Protein AF-0000000083052224 (afdb_homodimer)

pLDDT: mean 80.16, std 20.07, range [20.11, 95.25]

Solvent-accessible surface area (backbone atoms only — not comparable to full-atom values): 11814 Å² total; per-residue (Å²): 134,25,64,52,46,51,36,32,51,47,55,36,48,54,47,45,66,51,12,42,71,77,71,78,73,44,73,37,21,38,56,68,38,44,34,51,45,42,59,62,23,38,69,47,68,77,58,38,65,71,47,32,57,86,41,34,70,57,33,41,55,69,41,21,75,83,68,75,69,36,36,36,65,66,35,48,37,50,49,50,39,52,50,21,50,53,50,39,26,58,72,67,62,55,54,53,77,77,65,76,68,74,71,67,75,70,77,119,132,27,64,53,46,50,34,32,50,46,55,36,48,55,47,46,66,50,12,42,70,76,72,78,74,44,75,38,20,37,56,67,37,45,34,51,46,41,59,62,22,37,69,47,68,76,57,38,65,74,48,32,58,87,40,34,70,58,33,41,55,68,42,20,74,82,67,77,68,38,35,36,65,69,35,47,37,50,49,49,37,53,49,21,50,52,52,39,26,58,70,69,60,60,52,52,78,80,65,77,67,72,71,66,75,70,78,122

Radius of gyration: 16.89 Å; Cα contacts (8 Å, |Δi|>4): 266; chains: 2; bounding box: 40×43×45 Å

Organism: Echeneis naucrates (NCBI:txid173247)

Foldseek 3Di:
DDPVVCVVCVLQCLQCVLQVPVPPPGSWAALVSQLCSCVVVPDDPQLCVVLVSVCSVSNQVVQPPVPPRTHHSVSSVVSVVVSVVSVVCVVVVCVPDVPPPCPCPPPD/DDPVVCVVCVLQCLQCVLQVPVPPPGSWAALVSQLCSCVVVPDDPQLCVVLVSVCSVSNQCVQPPVPPRTHHSVSSVVSVVVSVVSVVCVVVVVVPDPPPPCPCPPPD

Structure (mmCIF, N/CA/C/O backbone):
data_AF-0000000083052224-model_v1
#
loop_
_entity.id
_entity.type
_entity.pdbx_description
1 polymer 'EF-hand domain-containing protein'
#
loop_
_atom_site.group_PDB
_atom_site.id
_atom_site.type_symbol
_atom_site.label_atom_id
_atom_site.label_alt_id
_atom_site.label_comp_id
_atom_site.label_asym_id
_atom_site.label_entity_id
_atom_site.label_seq_id
_atom_site.pdbx_PDB_ins_code
_atom_site.Cartn_x
_atom_site.Cartn_y
_atom_site.Cartn_z
_atom_site.occupancy
_atom_site.B_iso_or_equiv
_atom_site.auth_seq_id
_atom_site.auth_comp_id
_atom_site.auth_asym_id
_atom_site.auth_atom_id
_atom_site.pdbx_PDB_model_num
ATOM 1 N N . MET A 1 1 ? 15.312 10.648 -2.266 1 62.5 1 MET A N 1
ATOM 2 C CA . MET A 1 1 ? 14.047 10.086 -2.736 1 62.5 1 MET A CA 1
ATOM 3 C C . MET A 1 1 ? 13.055 9.945 -1.586 1 62.5 1 MET A C 1
ATOM 5 O O . MET A 1 1 ? 13.453 9.68 -0.449 1 62.5 1 MET A O 1
ATOM 9 N N . ALA A 1 2 ? 11.82 10.344 -1.885 1 83.62 2 ALA A N 1
ATOM 10 C CA . ALA A 1 2 ? 10.781 10.328 -0.857 1 83.62 2 ALA A CA 1
ATOM 11 C C . ALA A 1 2 ? 10.375 8.898 -0.515 1 83.62 2 ALA A C 1
ATOM 13 O O . ALA A 1 2 ? 10.422 8.016 -1.371 1 83.62 2 ALA A O 1
ATOM 14 N N . ARG A 1 3 ? 10.062 8.625 0.684 1 91 3 ARG A N 1
ATOM 15 C CA . ARG A 1 3 ? 9.781 7.281 1.172 1 91 3 ARG A CA 1
ATOM 16 C C . ARG A 1 3 ? 8.523 6.715 0.525 1 91 3 ARG A C 1
ATOM 18 O O . ARG A 1 3 ? 8.484 5.543 0.146 1 91 3 ARG A O 1
ATOM 25 N N . LEU A 1 4 ? 7.562 7.535 0.303 1 92.31 4 LEU A N 1
ATOM 26 C CA . LEU A 1 4 ? 6.293 7.098 -0.27 1 92.31 4 LEU A CA 1
ATOM 27 C C . LEU A 1 4 ? 6.457 6.727 -1.739 1 92.31 4 LEU A C 1
ATOM 29 O O . LEU A 1 4 ? 5.84 5.773 -2.217 1 92.31 4 LEU A O 1
ATOM 33 N N . ASP A 1 5 ? 7.316 7.426 -2.42 1 93.5 5 ASP A N 1
ATOM 34 C CA . ASP A 1 5 ? 7.633 7.117 -3.812 1 93.5 5 ASP A CA 1
ATOM 35 C C . ASP A 1 5 ? 8.203 5.707 -3.945 1 93.5 5 ASP A C 1
ATOM 37 O O . ASP A 1 5 ? 7.789 4.945 -4.82 1 93.5 5 ASP A O 1
ATOM 41 N N . GLN A 1 6 ? 9.086 5.477 -3.061 1 92.81 6 GLN A N 1
ATOM 42 C CA . GLN A 1 6 ? 9.734 4.168 -3.072 1 92.81 6 GLN A CA 1
ATOM 43 C C . GLN A 1 6 ? 8.734 3.059 -2.754 1 92.81 6 GLN A C 1
ATOM 45 O O . GLN A 1 6 ? 8.789 1.979 -3.346 1 92.81 6 GLN A O 1
ATOM 50 N N . VAL A 1 7 ? 7.871 3.436 -1.838 1 94.19 7 VAL A N 1
ATOM 51 C CA . VAL A 1 7 ? 6.852 2.479 -1.423 1 94.19 7 VAL A CA 1
ATOM 52 C C . VAL A 1 7 ? 5.965 2.117 -2.613 1 94.19 7 VAL A C 1
ATOM 54 O O . VAL A 1 7 ? 5.773 0.938 -2.92 1 94.19 7 VAL A O 1
ATOM 57 N N . ILE A 1 8 ? 5.535 3.09 -3.332 1 94.62 8 ILE A N 1
ATOM 58 C CA . ILE A 1 8 ? 4.629 2.916 -4.461 1 94.62 8 ILE A CA 1
ATOM 59 C C . ILE A 1 8 ? 5.336 2.156 -5.582 1 94.62 8 ILE A C 1
ATOM 61 O O . ILE A 1 8 ? 4.785 1.204 -6.137 1 94.62 8 ILE A O 1
ATOM 65 N N . THR A 1 9 ? 6.535 2.516 -5.828 1 93 9 THR A N 1
ATOM 66 C CA . THR A 1 9 ? 7.301 1.878 -6.895 1 93 9 THR A CA 1
ATOM 67 C C . THR A 1 9 ? 7.605 0.423 -6.547 1 93 9 THR A C 1
ATOM 69 O O . THR A 1 9 ? 7.531 -0.455 -7.406 1 93 9 THR A O 1
ATOM 72 N N . ASN A 1 10 ? 7.887 0.203 -5.258 1 93.81 10 ASN A N 1
ATOM 73 C CA . ASN A 1 10 ? 8.195 -1.151 -4.809 1 93.81 10 ASN A CA 1
ATOM 74 C C . ASN A 1 10 ? 6.98 -2.068 -4.922 1 93.81 10 ASN A C 1
ATOM 76 O O . ASN A 1 10 ? 7.102 -3.215 -5.355 1 93.81 10 ASN A O 1
ATOM 80 N N . ILE A 1 11 ? 5.824 -1.57 -4.539 1 95.25 11 ILE A N 1
ATOM 81 C CA . ILE A 1 11 ? 4.59 -2.342 -4.613 1 95.25 11 ILE A CA 1
ATOM 82 C C . ILE A 1 11 ? 4.352 -2.799 -6.051 1 95.25 11 ILE A C 1
ATOM 84 O O . ILE A 1 11 ? 4.137 -3.988 -6.305 1 95.25 11 ILE A O 1
ATOM 88 N N . VAL A 1 12 ? 4.496 -1.912 -7 1 93.75 12 VAL A N 1
ATOM 89 C CA . VAL A 1 12 ? 4.215 -2.186 -8.406 1 93.75 12 VAL A CA 1
ATOM 90 C C . VAL A 1 12 ? 5.312 -3.072 -8.984 1 93.75 12 VAL A C 1
ATOM 92 O O . VAL A 1 12 ? 5.027 -4.02 -9.727 1 93.75 12 VAL A O 1
ATOM 95 N N . ASP A 1 13 ? 6.512 -2.809 -8.617 1 92.31 13 ASP A N 1
ATOM 96 C CA . ASP A 1 13 ? 7.648 -3.572 -9.117 1 92.31 13 ASP A CA 1
ATOM 97 C C . ASP A 1 13 ? 7.57 -5.031 -8.68 1 92.31 13 ASP A C 1
ATOM 99 O O . ASP A 1 13 ? 7.777 -5.941 -9.484 1 92.31 13 ASP A O 1
ATOM 103 N N . ILE A 1 14 ? 7.277 -5.188 -7.449 1 93.38 14 ILE A N 1
ATOM 104 C CA . ILE A 1 14 ? 7.152 -6.531 -6.902 1 93.38 14 ILE A CA 1
ATOM 105 C C . ILE A 1 14 ? 6 -7.262 -7.586 1 93.38 14 ILE A C 1
ATOM 107 O O . ILE A 1 14 ? 6.152 -8.406 -8.023 1 93.38 14 ILE A O 1
ATOM 111 N N . PHE A 1 15 ? 4.898 -6.602 -7.711 1 92.88 15 PHE A N 1
ATOM 112 C CA . PHE A 1 15 ? 3.711 -7.172 -8.344 1 92.88 15 PHE A CA 1
ATOM 113 C C . PHE A 1 15 ? 3.996 -7.547 -9.789 1 92.88 15 PHE A C 1
ATOM 115 O O . PHE A 1 15 ? 3.682 -8.656 -10.227 1 92.88 15 PHE A O 1
ATOM 122 N N . LEU A 1 16 ? 4.633 -6.68 -10.523 1 90.19 16 LEU A N 1
ATOM 123 C CA . LEU A 1 16 ? 4.895 -6.883 -11.945 1 90.19 16 LEU A CA 1
ATOM 124 C C . LEU A 1 16 ? 5.965 -7.949 -12.156 1 90.19 16 LEU A C 1
ATOM 126 O O . LEU A 1 16 ? 5.977 -8.633 -13.18 1 90.19 16 LEU A O 1
ATOM 130 N N . GLU A 1 17 ? 6.809 -7.984 -11.195 1 91.31 17 GLU A N 1
ATOM 131 C CA . GLU A 1 17 ? 7.891 -8.961 -11.281 1 91.31 17 GLU A CA 1
ATOM 132 C C . GLU A 1 17 ? 7.355 -10.391 -11.258 1 91.31 17 GLU A C 1
ATOM 134 O O . GLU A 1 17 ? 7.883 -11.266 -11.938 1 91.31 17 GLU A O 1
ATOM 139 N N . TYR A 1 18 ? 6.309 -10.508 -10.484 1 91.25 18 TYR A N 1
ATOM 140 C CA . TYR A 1 18 ? 5.727 -11.836 -10.344 1 91.25 18 TYR A CA 1
ATOM 141 C C . TYR A 1 18 ? 4.492 -11.984 -11.227 1 91.25 18 TYR A C 1
ATOM 143 O O . TYR A 1 18 ? 4.18 -13.086 -11.688 1 91.25 18 TYR A O 1
ATOM 151 N N . ALA A 1 19 ? 3.746 -10.953 -11.438 1 87.62 19 ALA A N 1
ATOM 152 C CA . ALA A 1 19 ? 2.529 -10.953 -12.25 1 87.62 19 ALA A CA 1
ATOM 153 C C . ALA A 1 19 ? 2.861 -11.008 -13.734 1 87.62 19 ALA A C 1
ATOM 155 O O . ALA A 1 19 ? 2.047 -11.469 -14.547 1 87.62 19 ALA A O 1
ATOM 156 N N . ASP A 1 20 ? 3.961 -10.445 -14.164 1 74.5 20 ASP A N 1
ATOM 157 C CA . ASP A 1 20 ? 4.324 -10.359 -15.578 1 74.5 20 ASP A CA 1
ATOM 158 C C . ASP A 1 20 ? 4.727 -11.734 -16.125 1 74.5 20 ASP A C 1
ATOM 160 O O . ASP A 1 20 ? 5.676 -12.344 -15.625 1 74.5 20 ASP A O 1
ATOM 164 N N . ASP A 1 21 ? 3.713 -12.281 -16.75 1 65.69 21 ASP A N 1
ATOM 165 C CA . ASP A 1 21 ? 3.98 -13.586 -17.344 1 65.69 21 ASP A CA 1
ATOM 166 C C . ASP A 1 21 ? 4.883 -13.461 -18.578 1 65.69 21 ASP A C 1
ATOM 168 O O . ASP A 1 21 ? 5.113 -14.438 -19.281 1 65.69 21 ASP A O 1
ATOM 172 N N . GLY A 1 22 ? 5.555 -12.391 -18.547 1 62.78 22 GLY A N 1
ATOM 173 C CA . GLY A 1 22 ? 6.457 -12.258 -19.672 1 62.78 22 GLY A CA 1
ATOM 174 C C . GLY A 1 22 ? 5.746 -11.898 -20.969 1 62.78 22 GLY A C 1
ATOM 175 O O . GLY A 1 22 ? 6.375 -11.438 -21.922 1 62.78 22 GLY A O 1
ATOM 176 N N . GLU A 1 23 ? 4.465 -12.289 -21.141 1 59.66 23 GLU A N 1
ATOM 177 C CA . GLU A 1 23 ? 3.799 -12.008 -22.406 1 59.66 23 GLU A CA 1
ATOM 178 C C . GLU A 1 23 ? 2.982 -10.719 -22.328 1 59.66 23 GLU A C 1
ATOM 180 O O . GLU A 1 23 ? 2.322 -10.336 -23.297 1 59.66 23 GLU A O 1
ATOM 185 N N . GLY A 1 24 ? 3.217 -9.953 -21.297 1 59.03 24 GLY A N 1
ATOM 186 C CA . GLY A 1 24 ? 2.596 -8.641 -21.219 1 59.03 24 GLY A CA 1
ATOM 187 C C . GLY A 1 24 ? 1.084 -8.703 -21.109 1 59.03 24 GLY A C 1
ATOM 188 O O . GLY A 1 24 ? 0.406 -7.68 -21.25 1 59.03 24 GLY A O 1
ATOM 189 N N . LYS A 1 25 ? 0.438 -9.875 -21.188 1 61.25 25 LYS A N 1
ATOM 190 C CA . LYS A 1 25 ? -1.015 -9.898 -21.328 1 61.25 25 LYS A CA 1
ATOM 191 C C . LYS A 1 25 ? -1.697 -10.07 -19.969 1 61.25 25 LYS A C 1
ATOM 193 O O . LYS A 1 25 ? -2.797 -9.555 -19.766 1 61.25 25 LYS A O 1
ATOM 198 N N . LYS A 1 26 ? -0.874 -10.695 -19.016 1 71.5 26 LYS A N 1
ATOM 199 C CA . LYS A 1 26 ? -1.592 -10.977 -17.781 1 71.5 26 LYS A CA 1
ATOM 200 C C . LYS A 1 26 ? -0.992 -10.203 -16.609 1 71.5 26 LYS A C 1
ATOM 202 O O . LYS A 1 26 ? 0.193 -10.352 -16.297 1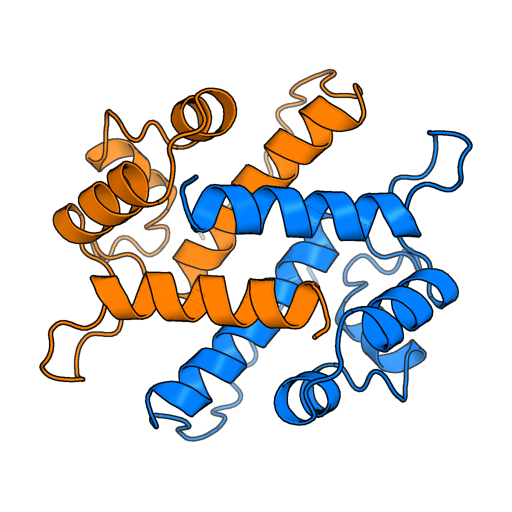 71.5 26 LYS A O 1
ATOM 207 N N . HIS A 1 27 ? -1.687 -9.18 -16.234 1 82.62 27 HIS A N 1
ATOM 208 C CA . HIS A 1 27 ? -1.215 -8.383 -15.102 1 82.62 27 HIS A CA 1
ATOM 209 C C . HIS A 1 27 ? -1.869 -8.828 -13.805 1 82.62 27 HIS A C 1
ATOM 211 O O . HIS A 1 27 ? -2.354 -8 -13.031 1 82.62 27 HIS A O 1
ATOM 217 N N . LYS A 1 28 ? -1.959 -10.164 -13.648 1 88.94 28 LYS A N 1
ATOM 218 C CA . LYS A 1 28 ? -2.529 -10.758 -12.445 1 88.94 28 LYS A CA 1
ATOM 219 C C . LYS A 1 28 ? -1.619 -11.844 -11.883 1 88.94 28 LYS A C 1
ATOM 221 O O . LYS A 1 28 ? -0.853 -12.461 -12.617 1 88.94 28 LYS A O 1
ATOM 226 N N . LEU A 1 29 ? -1.634 -11.977 -10.586 1 92.38 29 LEU A N 1
ATOM 227 C CA . LEU A 1 29 ? -0.84 -12.992 -9.898 1 92.38 29 LEU A CA 1
ATOM 228 C C . LEU A 1 29 ? -1.667 -14.242 -9.633 1 92.38 29 LEU A C 1
ATOM 230 O O . LEU A 1 29 ? -2.762 -14.164 -9.07 1 92.38 29 LEU A O 1
ATOM 234 N N . ASN A 1 30 ? -1.16 -15.375 -10.164 1 92.06 30 ASN A N 1
ATOM 235 C CA . ASN A 1 30 ? -1.825 -16.641 -9.852 1 92.06 30 ASN A CA 1
ATOM 236 C C . ASN A 1 30 ? -1.4 -17.172 -8.484 1 92.06 30 ASN A C 1
ATOM 238 O O . ASN A 1 30 ? -0.53 -16.578 -7.828 1 92.06 30 ASN A O 1
ATOM 242 N N . LYS A 1 31 ? -2 -18.25 -8.102 1 91.44 31 LYS A N 1
ATOM 243 C CA . LYS A 1 31 ? -1.75 -18.844 -6.793 1 91.44 31 LYS A CA 1
ATOM 244 C C . LYS A 1 31 ? -0.263 -19.109 -6.586 1 91.44 31 LYS A C 1
ATOM 246 O O . LYS A 1 31 ? 0.291 -18.797 -5.531 1 91.44 31 LYS A O 1
ATOM 251 N N . ASP A 1 32 ? 0.319 -19.609 -7.605 1 92.31 32 ASP A N 1
ATOM 252 C CA . ASP A 1 32 ? 1.733 -19.969 -7.523 1 92.31 32 ASP A CA 1
ATOM 253 C C . ASP A 1 32 ? 2.607 -18.719 -7.426 1 92.31 32 ASP A C 1
ATOM 255 O O . ASP A 1 32 ? 3.52 -18.656 -6.602 1 92.31 32 ASP A O 1
ATOM 259 N N . GLU A 1 33 ? 2.303 -17.734 -8.203 1 94.19 33 GLU A N 1
ATOM 260 C CA . GLU A 1 33 ? 3.057 -16.484 -8.242 1 94.19 33 GLU A CA 1
ATOM 261 C C . GLU A 1 33 ? 2.904 -15.719 -6.934 1 94.19 33 GLU A C 1
ATOM 263 O O . GLU A 1 33 ? 3.881 -15.18 -6.406 1 94.19 33 GLU A O 1
ATOM 268 N N . LEU A 1 34 ? 1.667 -15.75 -6.492 1 92.94 34 LEU A N 1
ATOM 269 C CA . LEU A 1 34 ? 1.385 -15.086 -5.223 1 92.94 34 LEU A CA 1
ATOM 270 C C . LEU A 1 34 ? 2.158 -15.734 -4.082 1 92.94 34 LEU A C 1
ATOM 272 O O . LEU A 1 34 ? 2.766 -15.039 -3.264 1 92.94 34 LEU A O 1
ATOM 276 N N . LYS A 1 35 ? 2.188 -17 -4.125 1 92.44 35 LYS A N 1
ATOM 277 C CA . LYS A 1 35 ? 2.887 -17.766 -3.088 1 92.44 35 LYS A CA 1
ATOM 278 C C . LYS A 1 35 ? 4.375 -17.422 -3.076 1 92.44 35 LYS A C 1
ATOM 280 O O . LYS A 1 35 ? 4.941 -17.125 -2.023 1 92.44 35 LYS A O 1
ATOM 285 N N . ILE A 1 36 ? 4.949 -17.484 -4.23 1 92.69 36 ILE A N 1
ATOM 286 C CA . ILE A 1 36 ? 6.375 -17.219 -4.371 1 92.69 36 ILE A CA 1
ATOM 287 C C . ILE A 1 36 ? 6.68 -15.781 -3.945 1 92.69 36 ILE A C 1
ATOM 289 O O . ILE A 1 36 ? 7.645 -15.531 -3.221 1 92.69 36 ILE A O 1
ATOM 293 N N . MET A 1 37 ? 5.816 -14.852 -4.402 1 91.94 37 MET A N 1
ATOM 294 C CA . MET A 1 37 ? 5.992 -13.438 -4.082 1 91.94 37 MET A CA 1
ATOM 295 C C . MET A 1 37 ? 5.93 -13.211 -2.574 1 91.94 37 MET A C 1
ATOM 297 O O . MET A 1 37 ? 6.801 -12.547 -2.006 1 91.94 37 MET A O 1
ATOM 301 N N . LEU A 1 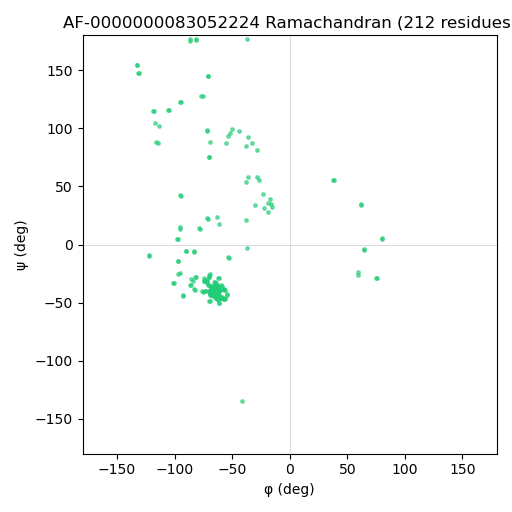38 ? 4.945 -13.828 -1.923 1 91.38 38 LEU A N 1
ATOM 302 C CA . LEU A 1 38 ? 4.773 -13.656 -0.484 1 91.38 38 LEU A CA 1
ATOM 303 C C . LEU A 1 38 ? 5.922 -14.312 0.279 1 91.38 38 LEU A C 1
ATOM 305 O O . LEU A 1 38 ? 6.438 -13.742 1.244 1 91.38 38 LEU A O 1
ATOM 309 N N . GLU A 1 39 ? 6.336 -15.43 -0.176 1 91.38 39 GLU A N 1
ATOM 310 C CA . GLU A 1 39 ? 7.402 -16.172 0.496 1 91.38 39 GLU A CA 1
ATOM 311 C C . GLU A 1 39 ? 8.742 -15.453 0.348 1 91.38 39 GLU A C 1
ATOM 313 O O . GLU A 1 39 ? 9.555 -15.453 1.273 1 91.38 39 GLU A O 1
ATOM 318 N N . LYS A 1 40 ? 8.875 -14.867 -0.82 1 92.25 40 LYS A N 1
ATOM 319 C CA . LYS A 1 40 ? 10.141 -14.203 -1.105 1 92.25 40 LYS A CA 1
ATOM 320 C C . LYS A 1 40 ? 10.141 -12.773 -0.574 1 92.25 40 LYS A C 1
ATOM 322 O O . LYS A 1 40 ? 11.164 -12.289 -0.081 1 92.25 40 LYS A O 1
ATOM 327 N N . GLU A 1 41 ? 8.938 -12.141 -0.643 1 93.75 41 GLU A N 1
ATOM 328 C CA . GLU A 1 41 ? 8.859 -10.719 -0.339 1 93.75 41 GLU A CA 1
ATOM 329 C C . GLU A 1 41 ? 8.422 -10.484 1.104 1 93.75 41 GLU A C 1
ATOM 331 O O . GLU A 1 41 ? 8.469 -9.352 1.596 1 93.75 41 GLU A O 1
ATOM 336 N N . ILE A 1 42 ? 7.93 -11.461 1.765 1 89.38 42 ILE A N 1
ATOM 337 C CA . ILE A 1 42 ? 7.539 -11.367 3.166 1 89.38 42 ILE A CA 1
ATOM 338 C C . ILE A 1 42 ? 8.375 -12.336 4.004 1 89.38 42 ILE A C 1
ATOM 340 O O . ILE A 1 42 ? 8.32 -13.555 3.791 1 89.38 42 ILE A O 1
ATOM 344 N N . GLN A 1 43 ? 9.172 -11.812 4.871 1 88.56 43 GLN A N 1
ATOM 345 C CA . GLN A 1 43 ? 10.039 -12.641 5.703 1 88.56 43 GLN A CA 1
ATOM 346 C C . GLN A 1 43 ? 9.781 -12.391 7.188 1 88.56 43 GLN A C 1
ATOM 348 O O . GLN A 1 43 ? 10.18 -13.188 8.039 1 88.56 43 GLN A O 1
ATOM 353 N N . SER A 1 44 ? 9 -11.375 7.418 1 88.75 44 SER A N 1
ATOM 354 C CA . SER A 1 44 ? 8.68 -11.039 8.797 1 88.75 44 SER A CA 1
ATOM 355 C C . SER A 1 44 ? 7.633 -11.992 9.367 1 88.75 44 SER A C 1
ATOM 357 O O . SER A 1 44 ? 6.57 -12.188 8.773 1 88.75 44 SER A O 1
ATOM 359 N N . PRO A 1 45 ? 7.965 -12.57 10.523 1 88.56 45 PRO A N 1
ATOM 360 C CA . PRO A 1 45 ? 7.012 -13.492 11.141 1 88.56 45 PRO A CA 1
ATOM 361 C C . PRO A 1 45 ? 5.688 -12.828 11.508 1 88.56 45 PRO A C 1
ATOM 363 O O . PRO A 1 45 ? 4.641 -13.477 11.508 1 88.56 45 PRO A O 1
ATOM 366 N N . GLU A 1 46 ? 5.707 -11.609 11.781 1 85.19 46 GLU A N 1
ATOM 367 C CA . GLU A 1 46 ? 4.508 -10.875 12.148 1 85.19 46 GLU A CA 1
ATOM 368 C C . GLU A 1 46 ? 3.547 -10.742 10.969 1 85.19 46 GLU A C 1
ATOM 370 O O . GLU A 1 46 ? 2.338 -10.922 11.125 1 85.19 46 GLU A O 1
ATOM 375 N N . LEU A 1 47 ? 4.141 -10.516 9.844 1 87.38 47 LEU A N 1
ATOM 376 C CA . LEU A 1 47 ? 3.344 -10.328 8.633 1 87.38 47 LEU A CA 1
ATOM 377 C C . LEU A 1 47 ? 3.016 -11.664 7.984 1 87.38 47 LEU A C 1
ATOM 379 O O . LEU A 1 47 ? 1.928 -11.844 7.434 1 87.38 47 LEU A O 1
ATOM 383 N N . LYS A 1 48 ? 3.867 -12.664 8.125 1 86.88 48 LYS A N 1
ATOM 384 C CA . LYS A 1 48 ? 3.68 -14 7.574 1 86.88 48 LYS A CA 1
ATOM 385 C C . LYS A 1 48 ? 2.482 -14.695 8.219 1 86.88 48 LYS A C 1
ATOM 387 O O . LYS A 1 48 ? 1.779 -15.469 7.562 1 86.88 48 LYS A O 1
ATOM 392 N N . GLY A 1 49 ? 2.305 -14.375 9.477 1 87.19 49 GLY A N 1
ATOM 393 C CA . GLY A 1 49 ? 1.188 -14.953 10.203 1 87.19 49 GLY A CA 1
ATOM 394 C C . GLY A 1 49 ? -0.16 -14.43 9.742 1 87.19 49 GLY A C 1
ATOM 395 O O . GLY A 1 49 ? -1.169 -15.133 9.836 1 87.19 49 GLY A O 1
ATOM 396 N N . LYS A 1 50 ? -0.191 -13.258 9.195 1 85.5 50 LYS A N 1
ATOM 397 C CA . LYS A 1 50 ? -1.438 -12.617 8.789 1 85.5 50 LYS A CA 1
ATOM 398 C C . LYS A 1 50 ? -1.884 -13.102 7.41 1 85.5 50 LYS A C 1
ATOM 400 O O . LYS A 1 50 ? -3.07 -13.352 7.188 1 85.5 50 LYS A O 1
ATOM 405 N N . ILE A 1 51 ? -1.061 -13.305 6.523 1 83.31 51 ILE A N 1
ATOM 406 C CA . ILE A 1 51 ? -1.422 -13.719 5.172 1 83.31 51 ILE A CA 1
ATOM 407 C C . ILE A 1 51 ? -1.264 -15.234 5.039 1 83.31 51 ILE A C 1
ATOM 409 O O . ILE A 1 51 ? -1.723 -15.828 4.059 1 83.31 51 ILE A O 1
ATOM 413 N N . ASN A 1 52 ? -0.961 -15.93 6.066 1 83.31 52 ASN A N 1
ATOM 414 C CA . ASN A 1 52 ? -0.741 -17.375 6.008 1 83.31 52 ASN A CA 1
ATOM 415 C C . ASN A 1 52 ? -0.023 -17.781 4.727 1 83.31 52 ASN A C 1
ATOM 417 O O . ASN A 1 52 ? -0.542 -18.578 3.945 1 83.31 52 ASN A O 1
ATOM 421 N N . ALA A 1 53 ? 1.125 -17.172 4.523 1 79.5 53 ALA A N 1
ATOM 422 C CA . ALA A 1 53 ? 1.937 -17.469 3.346 1 79.5 53 ALA A CA 1
ATOM 423 C C . ALA A 1 53 ? 2.193 -18.969 3.221 1 79.5 53 ALA A C 1
ATOM 425 O O . ALA A 1 53 ? 2.545 -19.453 2.145 1 79.5 53 ALA A O 1
ATOM 426 N N . ASP A 1 54 ? 1.847 -19.688 4.344 1 85.56 54 ASP A N 1
ATOM 427 C CA . ASP A 1 54 ? 2.02 -21.125 4.371 1 85.56 54 ASP A CA 1
ATOM 428 C C . ASP A 1 54 ? 0.852 -21.828 3.682 1 85.56 54 ASP A C 1
ATOM 430 O O . ASP A 1 54 ? 1.011 -22.938 3.15 1 85.56 54 ASP A O 1
ATOM 434 N N . ASP A 1 55 ? -0.237 -21.156 3.744 1 88.62 55 ASP A N 1
ATOM 435 C CA . ASP A 1 55 ? -1.421 -21.641 3.043 1 88.62 55 ASP A CA 1
ATOM 436 C C . ASP A 1 55 ? -1.827 -20.688 1.924 1 88.62 55 ASP A C 1
ATOM 438 O O . ASP A 1 55 ? -2.711 -19.844 2.107 1 88.62 55 ASP A O 1
ATOM 442 N N . ILE A 1 56 ? -1.298 -20.859 0.835 1 90.5 56 ILE A N 1
ATOM 443 C CA . ILE A 1 56 ? -1.46 -19.938 -0.287 1 90.5 56 ILE A CA 1
ATOM 444 C C . ILE A 1 56 ? -2.902 -19.984 -0.788 1 90.5 56 ILE A C 1
ATOM 446 O O . ILE A 1 56 ? -3.434 -18.984 -1.267 1 90.5 56 ILE A O 1
ATOM 450 N N . GLU A 1 57 ? -3.527 -21.156 -0.768 1 91 57 GLU A N 1
ATOM 451 C CA . GLU A 1 57 ? -4.926 -21.297 -1.168 1 91 57 GLU A CA 1
ATOM 452 C C . GLU A 1 57 ? -5.828 -20.375 -0.339 1 91 57 GLU A C 1
ATOM 454 O O . GLU A 1 57 ? -6.688 -19.688 -0.885 1 91 57 GLU A O 1
ATOM 459 N N . GLU A 1 58 ? -5.492 -20.312 0.88 1 91.12 58 GLU A N 1
ATOM 460 C CA . GLU A 1 58 ? -6.277 -19.469 1.787 1 91.12 58 GLU A CA 1
ATOM 461 C C . GLU A 1 58 ? -5.969 -18 1.579 1 91.12 58 GLU A C 1
ATOM 463 O O . GLU A 1 58 ? -6.875 -17.156 1.583 1 91.12 58 GLU A O 1
ATOM 468 N N . ALA A 1 59 ? -4.684 -17.766 1.389 1 89.88 59 ALA A N 1
ATOM 469 C CA . ALA A 1 59 ? -4.242 -16.391 1.155 1 89.88 59 ALA A CA 1
ATOM 470 C C . ALA A 1 59 ? -4.844 -15.836 -0.133 1 89.88 59 ALA A C 1
ATOM 472 O O . ALA A 1 59 ? -5.348 -14.711 -0.155 1 89.88 59 ALA A O 1
ATOM 473 N N . MET A 1 60 ? -4.793 -16.688 -1.139 1 91.38 60 MET A N 1
ATOM 474 C CA . MET A 1 60 ? -5.336 -16.281 -2.434 1 91.38 60 MET A CA 1
ATOM 475 C C . MET A 1 60 ? -6.84 -16.047 -2.346 1 91.38 60 MET A C 1
ATOM 477 O O . MET A 1 60 ? -7.352 -15.078 -2.9 1 91.38 60 MET A O 1
ATOM 481 N N . GLU A 1 61 ? -7.492 -16.922 -1.657 1 89.56 61 GLU A N 1
ATOM 482 C CA . GLU A 1 61 ? -8.938 -16.828 -1.502 1 89.56 61 GLU A CA 1
ATOM 483 C C . GLU A 1 61 ? -9.328 -15.586 -0.713 1 89.56 61 GLU A C 1
ATOM 485 O O . GLU A 1 61 ? -10.359 -14.969 -0.992 1 89.56 61 GLU A O 1
ATOM 490 N N . ALA A 1 62 ? -8.406 -15.25 0.209 1 86.88 62 ALA A N 1
ATOM 491 C CA . ALA A 1 62 ? -8.664 -14.078 1.036 1 86.88 62 ALA A CA 1
ATOM 492 C C . ALA A 1 62 ? -8.461 -12.789 0.237 1 86.88 62 ALA A C 1
ATOM 494 O O . ALA A 1 62 ? -9.172 -11.805 0.447 1 86.88 62 ALA A O 1
ATOM 495 N N . LEU A 1 63 ? -7.57 -12.961 -0.704 1 88.12 63 LEU A N 1
ATOM 496 C CA . LEU A 1 63 ? -7.223 -11.797 -1.514 1 88.12 63 LEU A CA 1
ATOM 497 C C . LEU A 1 63 ? -8.086 -11.734 -2.771 1 88.12 63 LEU A C 1
ATOM 499 O O . LEU A 1 63 ? -8.508 -10.656 -3.186 1 88.12 63 LEU A O 1
ATOM 503 N N . ASP A 1 64 ? -8.227 -12.945 -3.412 1 87.88 64 ASP A N 1
ATOM 504 C CA . ASP A 1 64 ? -9.008 -13.055 -4.637 1 87.88 64 ASP A CA 1
ATOM 505 C C . ASP A 1 64 ? -10.5 -12.867 -4.355 1 87.88 64 ASP A C 1
ATOM 507 O O . ASP A 1 64 ? -11.266 -13.828 -4.414 1 87.88 64 ASP A O 1
ATOM 511 N N . LYS A 1 65 ? -10.766 -11.586 -4.137 1 80.94 65 LYS A N 1
ATOM 512 C CA . LYS A 1 65 ? -12.156 -11.281 -3.811 1 80.94 65 LYS A CA 1
ATOM 513 C C . LYS A 1 65 ? -13.062 -11.461 -5.027 1 80.94 65 LYS A C 1
ATOM 515 O O . LYS A 1 65 ? -14.25 -11.75 -4.891 1 80.94 65 LYS A O 1
ATOM 520 N N . ASN A 1 66 ? -12.461 -11.273 -6.25 1 80.06 66 ASN A N 1
ATOM 521 C CA . ASN A 1 66 ? -13.25 -11.375 -7.477 1 80.06 66 ASN A CA 1
ATOM 522 C C . ASN A 1 66 ? -13.406 -12.82 -7.926 1 80.06 66 ASN A C 1
ATOM 524 O O . ASN A 1 66 ? -14.109 -13.102 -8.898 1 80.06 66 ASN A O 1
ATOM 528 N N . HIS A 1 67 ? -12.75 -13.773 -7.281 1 84.88 67 HIS A N 1
ATOM 529 C CA . HIS A 1 67 ? -12.867 -15.211 -7.508 1 84.88 67 HIS A CA 1
ATOM 530 C C . HIS A 1 67 ? -12.438 -15.578 -8.922 1 84.88 67 HIS A C 1
ATOM 532 O O . HIS A 1 67 ? -13.094 -16.391 -9.586 1 84.88 67 HIS A O 1
ATOM 538 N N . ASP A 1 68 ? -11.438 -14.859 -9.477 1 85 68 ASP A N 1
ATOM 539 C CA . ASP A 1 68 ? -10.898 -15.18 -10.797 1 85 68 ASP A CA 1
ATOM 540 C C . ASP A 1 68 ? -9.734 -16.156 -10.688 1 85 68 ASP A C 1
ATOM 542 O O . ASP A 1 68 ? -9.344 -16.781 -11.68 1 85 68 ASP A O 1
ATOM 546 N N . GLY A 1 69 ? -9.359 -16.438 -9.43 1 89.62 69 GLY A N 1
ATOM 547 C CA . GLY A 1 69 ? -8.25 -17.344 -9.18 1 89.62 69 GLY A CA 1
ATOM 548 C C . GLY A 1 69 ? -6.895 -16.672 -9.336 1 89.62 69 GLY A C 1
ATOM 549 O O . GLY A 1 69 ? -5.879 -17.359 -9.477 1 89.62 69 GLY A O 1
ATOM 550 N N . GLU A 1 70 ? -6.945 -15.359 -9.57 1 93.25 70 GLU A N 1
ATOM 551 C CA . GLU A 1 70 ? -5.723 -14.578 -9.711 1 93.25 70 GLU A CA 1
ATOM 552 C C . GLU A 1 70 ? -5.785 -13.297 -8.883 1 93.25 70 GLU A C 1
ATOM 554 O O . GLU A 1 70 ? -6.867 -12.883 -8.453 1 93.25 70 GLU A O 1
ATOM 559 N N . VAL A 1 71 ? -4.707 -12.82 -8.523 1 93.12 71 VAL A N 1
ATOM 560 C CA . VAL A 1 71 ? -4.629 -11.602 -7.727 1 93.12 71 VAL A CA 1
ATOM 561 C C . VAL A 1 71 ? -4.176 -10.438 -8.609 1 93.12 71 VAL A C 1
ATOM 563 O O . VAL A 1 71 ? -3.104 -10.492 -9.219 1 93.12 71 VAL A O 1
ATOM 566 N N . ASN A 1 72 ? -5.043 -9.422 -8.805 1 91.62 72 ASN A N 1
ATOM 567 C CA . ASN A 1 72 ? -4.688 -8.219 -9.555 1 91.62 72 ASN A CA 1
ATOM 568 C C . ASN A 1 72 ? -4.023 -7.176 -8.664 1 91.62 72 ASN A C 1
ATOM 570 O O . ASN A 1 72 ? -3.896 -7.371 -7.457 1 91.62 72 ASN A O 1
ATOM 574 N N . LEU A 1 73 ? -3.607 -6.152 -9.25 1 93.31 73 LEU A N 1
ATOM 575 C CA . LEU A 1 73 ? -2.92 -5.102 -8.508 1 93.31 73 LEU A CA 1
ATOM 576 C C . LEU A 1 73 ? -3.809 -4.547 -7.398 1 93.31 73 LEU A C 1
ATOM 578 O O . LEU A 1 73 ? -3.332 -4.277 -6.293 1 93.31 73 LEU A O 1
ATOM 582 N N . ARG A 1 74 ? -5.02 -4.488 -7.676 1 90.62 74 ARG A N 1
ATOM 583 C CA . ARG A 1 74 ? -5.977 -3.965 -6.707 1 90.62 74 ARG A CA 1
ATOM 584 C C . ARG A 1 74 ? -6.047 -4.852 -5.469 1 90.62 74 ARG A C 1
ATOM 586 O O . ARG A 1 74 ? -6.012 -4.355 -4.344 1 90.62 74 ARG A O 1
ATOM 593 N N . GLU A 1 75 ? -6.105 -6.035 -5.711 1 94 75 GLU A N 1
ATOM 594 C CA . GLU A 1 75 ? -6.176 -7 -4.621 1 94 75 GLU A CA 1
ATOM 595 C C . GLU A 1 75 ? -4.859 -7.059 -3.852 1 94 75 GLU A C 1
ATOM 597 O O . GLU A 1 75 ? -4.852 -7.188 -2.627 1 94 75 GLU A O 1
ATOM 602 N N . PHE A 1 76 ? -3.896 -6.98 -4.637 1 93.56 76 PHE A N 1
ATOM 603 C CA . PHE A 1 76 ? -2.576 -6.961 -4.016 1 93.56 76 PHE A CA 1
ATOM 604 C C . PHE A 1 76 ? -2.436 -5.77 -3.078 1 93.56 76 PHE A C 1
ATOM 606 O O . PHE A 1 76 ? -1.983 -5.918 -1.94 1 93.56 76 PHE A O 1
ATOM 613 N N . CYS A 1 77 ? -2.859 -4.668 -3.535 1 93.25 77 CYS A N 1
ATOM 614 C CA . CYS A 1 77 ? -2.789 -3.441 -2.746 1 93.25 77 CYS A CA 1
ATOM 615 C C . CYS A 1 77 ? -3.627 -3.559 -1.479 1 93.25 77 CYS A C 1
ATOM 617 O O . CYS A 1 77 ? -3.246 -3.043 -0.427 1 93.25 77 CYS A O 1
ATOM 619 N N . ARG A 1 78 ? -4.715 -4.203 -1.633 1 90.5 78 ARG A N 1
ATOM 620 C CA . ARG A 1 78 ? -5.574 -4.414 -0.473 1 90.5 78 ARG A CA 1
ATOM 621 C C . ARG A 1 78 ? -4.855 -5.223 0.602 1 90.5 78 ARG A C 1
ATOM 623 O O . ARG A 1 78 ? -4.973 -4.922 1.792 1 90.5 78 ARG A O 1
ATOM 630 N N . CYS A 1 79 ? -4.137 -6.18 0.131 1 92.25 79 CYS A N 1
ATOM 631 C CA . CYS A 1 79 ? -3.363 -7.004 1.055 1 92.25 79 CYS A CA 1
ATOM 632 C C . CYS A 1 79 ? -2.312 -6.172 1.777 1 92.25 79 CYS A C 1
ATOM 634 O O . CYS A 1 79 ? -2.164 -6.273 2.996 1 92.25 79 CYS A O 1
ATOM 636 N N . VAL A 1 80 ? -1.647 -5.406 0.995 1 94 80 VAL A N 1
ATOM 637 C CA . VAL A 1 80 ? -0.612 -4.539 1.553 1 94 80 VAL A CA 1
ATOM 638 C C . VAL A 1 80 ? -1.218 -3.631 2.619 1 94 80 VAL A C 1
ATOM 640 O O . VAL A 1 80 ? -0.64 -3.455 3.695 1 94 80 VAL A O 1
ATOM 643 N N . CYS A 1 81 ? -2.418 -3.146 2.391 1 91.75 81 CYS A N 1
ATOM 644 C CA . CYS A 1 81 ? -3.104 -2.26 3.324 1 91.75 81 CYS A CA 1
ATOM 645 C C . CYS A 1 81 ? -3.482 -3.002 4.602 1 91.75 81 CYS A C 1
ATOM 647 O O . CYS A 1 81 ? -3.336 -2.467 5.703 1 91.75 81 CYS A O 1
ATOM 649 N N . ASP A 1 82 ? -3.945 -4.172 4.387 1 90.81 82 ASP A N 1
ATOM 650 C CA . ASP A 1 82 ? -4.34 -4.992 5.527 1 90.81 82 ASP A CA 1
ATOM 651 C C . ASP A 1 82 ? -3.141 -5.297 6.426 1 90.81 82 ASP A C 1
ATOM 653 O O . ASP A 1 82 ? -3.238 -5.215 7.648 1 90.81 82 ASP A O 1
ATOM 657 N N . LEU A 1 83 ? -2.055 -5.633 5.781 1 91.94 83 LEU A N 1
ATOM 658 C CA . LEU A 1 83 ? -0.832 -5.93 6.52 1 91.94 83 LEU A CA 1
ATOM 659 C C . LEU A 1 83 ? -0.311 -4.688 7.234 1 91.94 83 LEU A C 1
ATOM 661 O O . LEU A 1 83 ? 0.143 -4.77 8.375 1 91.94 83 LEU A O 1
ATOM 665 N N . ALA A 1 84 ? -0.423 -3.547 6.516 1 93.75 84 ALA A N 1
ATOM 666 C CA . ALA A 1 84 ? -0.005 -2.287 7.129 1 93.75 84 ALA A CA 1
ATOM 667 C C . ALA A 1 84 ? -0.817 -1.992 8.383 1 93.75 84 ALA A C 1
ATOM 669 O O . ALA A 1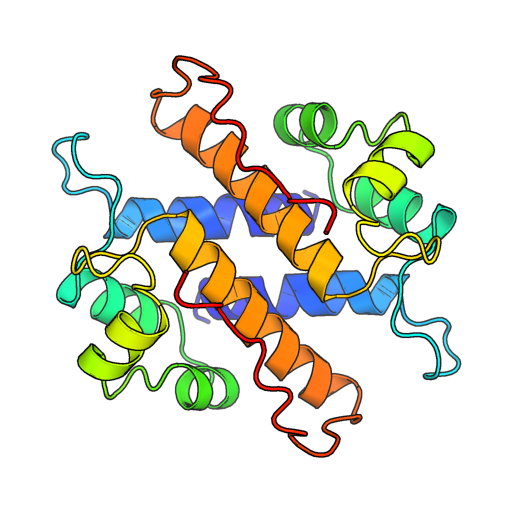 84 ? -0.268 -1.547 9.398 1 93.75 84 ALA A O 1
ATOM 670 N N . LYS A 1 85 ? -2.115 -2.285 8.352 1 90.38 85 LYS A N 1
ATOM 671 C CA . LYS A 1 85 ? -2.996 -2.082 9.5 1 90.38 85 LYS A CA 1
ATOM 672 C C . LYS A 1 85 ? -2.57 -2.953 10.68 1 90.38 85 LYS A C 1
ATOM 674 O O . LYS A 1 85 ? -2.58 -2.5 11.828 1 90.38 85 LYS A O 1
ATOM 679 N N . CYS A 1 86 ? -2.254 -4.152 10.367 1 88.38 86 CYS A N 1
ATOM 680 C CA . CYS A 1 86 ? -1.807 -5.074 11.406 1 88.38 86 CYS A CA 1
ATOM 681 C C . CYS A 1 86 ? -0.517 -4.582 12.047 1 88.38 86 CYS A C 1
ATOM 683 O O . CYS A 1 86 ? -0.386 -4.598 13.273 1 88.38 86 CYS A O 1
ATOM 685 N N . TYR A 1 87 ? 0.319 -4.195 11.203 1 90.06 87 TYR A N 1
ATOM 686 C CA . TYR A 1 87 ? 1.58 -3.664 11.703 1 90.06 87 TYR A CA 1
ATOM 687 C C . TYR A 1 87 ? 1.35 -2.41 12.539 1 90.06 87 TYR A C 1
ATOM 689 O O . TYR A 1 87 ? 1.987 -2.225 13.578 1 90.06 87 TYR A O 1
ATOM 697 N N . TYR A 1 88 ? 0.463 -1.558 12.047 1 89.5 88 TYR A N 1
ATOM 698 C CA . TYR A 1 88 ? 0.084 -0.34 12.758 1 89.5 88 TYR A CA 1
ATOM 699 C C . TYR A 1 88 ? -0.433 -0.659 14.156 1 89.5 88 TYR A C 1
ATOM 701 O O . TYR A 1 88 ? -0.034 -0.021 15.133 1 89.5 88 TYR A O 1
ATOM 709 N N . HIS A 1 89 ? -1.29 -1.634 14.211 1 88 89 HIS A N 1
ATOM 710 C CA . HIS A 1 89 ? -1.868 -2.037 15.484 1 88 89 HIS A CA 1
ATOM 711 C C . HIS A 1 89 ? -0.795 -2.551 16.438 1 88 89 HIS A C 1
ATOM 713 O O . HIS A 1 89 ? -0.868 -2.318 17.656 1 88 89 HIS A O 1
ATOM 719 N N . LYS A 1 90 ? 0.076 -3.158 15.859 1 84.88 90 LYS A N 1
ATOM 720 C CA . LYS A 1 90 ? 1.168 -3.68 16.672 1 84.88 90 LYS A CA 1
ATOM 721 C C . LYS A 1 90 ? 2.039 -2.549 17.219 1 84.88 90 LYS A C 1
ATOM 723 O O . LYS A 1 90 ? 2.463 -2.582 18.375 1 84.88 90 LYS A O 1
ATOM 728 N N . LYS A 1 91 ? 2.277 -1.629 16.359 1 83.56 91 LYS A N 1
ATOM 729 C CA . LYS A 1 91 ? 3.137 -0.501 16.703 1 83.56 91 LYS A CA 1
ATOM 730 C C . LYS A 1 91 ? 2.457 0.412 17.719 1 83.56 91 LYS A C 1
ATOM 732 O O . LYS A 1 91 ? 3.107 0.936 18.625 1 83.56 91 LYS A O 1
ATOM 737 N N . THR A 1 92 ? 1.211 0.774 17.469 1 82.44 92 THR A N 1
ATOM 738 C CA . THR A 1 92 ? 0.493 1.7 18.344 1 82.44 92 THR A CA 1
ATOM 739 C C . THR A 1 92 ? -0.007 0.987 19.594 1 82.44 92 THR A C 1
ATOM 741 O O . THR A 1 92 ? -0.408 1.634 20.562 1 82.44 92 THR A O 1
ATOM 744 N N . GLY A 1 93 ? 0.484 -0.04 19.734 1 70.06 93 GLY A N 1
ATOM 745 C CA . GLY A 1 93 ? 0.081 -0.791 20.906 1 70.06 93 GLY A CA 1
ATOM 746 C C . GLY A 1 93 ? -1.408 -1.074 20.953 1 70.06 93 GLY A C 1
ATOM 747 O O . GLY A 1 93 ? -1.902 -1.667 21.922 1 70.06 93 GLY A O 1
ATOM 748 N N . LYS A 1 94 ? -2.066 -0.183 20.234 1 54.69 94 LYS A N 1
ATOM 749 C CA . LYS A 1 94 ? -3.506 -0.424 20.281 1 54.69 94 LYS A CA 1
ATOM 750 C C . LYS A 1 94 ? -3.855 -1.769 19.656 1 54.69 94 LYS A C 1
ATOM 752 O O . LYS A 1 94 ? -4.98 -1.969 19.188 1 54.69 94 LYS A O 1
ATOM 757 N N . GLY A 1 95 ? -2.951 -2.578 19.656 1 48.59 95 GLY A N 1
ATOM 758 C CA . GLY A 1 95 ? -3.301 -3.928 19.25 1 48.59 95 GLY A CA 1
ATOM 759 C C . GLY A 1 95 ? -4.664 -4.371 19.75 1 48.59 95 GLY A C 1
ATOM 760 O O . GLY A 1 95 ? -4.77 -5.301 20.547 1 48.59 95 GLY A O 1
ATOM 761 N N . GLY A 1 96 ? -5.332 -3.26 20.016 1 38.97 96 GLY A N 1
ATOM 762 C CA . GLY A 1 96 ? -6.594 -3.625 20.641 1 38.97 96 GLY A CA 1
ATOM 763 C C . GLY A 1 96 ? -7.203 -4.887 20.062 1 38.97 96 GLY A C 1
ATOM 764 O O . GLY A 1 96 ? -6.758 -5.375 19.016 1 38.97 96 GLY A O 1
ATOM 765 N N . LYS A 1 97 ? -8.336 -5.234 20.703 1 36.97 97 LYS A N 1
ATOM 766 C CA . LYS A 1 97 ? -9.297 -6.309 20.469 1 36.97 97 LYS A CA 1
ATOM 767 C C . LYS A 1 97 ? -9.625 -6.438 18.984 1 36.97 97 LYS A C 1
ATOM 769 O O . LYS A 1 97 ? -9.906 -5.438 18.312 1 36.97 97 LYS A O 1
ATOM 774 N N . LYS A 1 98 ? -9.031 -7.289 18.312 1 41.12 98 LYS A N 1
ATOM 775 C CA . LYS A 1 98 ? -9.578 -7.789 17.062 1 41.12 98 LYS A CA 1
ATOM 776 C C . LYS A 1 98 ? -11.078 -7.512 16.953 1 41.12 98 LYS A C 1
ATOM 778 O O . LYS A 1 98 ? -11.891 -8.266 17.5 1 41.12 98 LYS A O 1
ATOM 783 N N . GLY A 1 99 ? -11.531 -6.453 17.422 1 31.94 99 GLY A N 1
ATOM 784 C CA . GLY A 1 99 ? -12.961 -6.484 17.172 1 31.94 99 GLY A CA 1
ATOM 785 C C . GLY A 1 99 ? -13.297 -6.816 15.727 1 31.94 99 GLY A C 1
ATOM 786 O O . GLY A 1 99 ? -12.625 -6.344 14.805 1 31.94 99 GLY A O 1
ATOM 787 N N . LYS A 1 100 ? -13.609 -7.945 15.461 1 37.09 100 LYS A N 1
ATOM 788 C CA . LYS A 1 100 ? -14.25 -8.547 14.297 1 37.09 100 LYS A CA 1
ATOM 789 C C . LYS A 1 100 ? -15.039 -7.504 13.508 1 37.09 100 LYS A C 1
ATOM 791 O O . LYS A 1 100 ? -16.203 -7.242 13.805 1 37.09 100 LYS A O 1
ATOM 796 N N . GLY A 1 101 ? -14.75 -6.352 13.422 1 30.41 101 GLY A N 1
ATOM 797 C CA . GLY A 1 101 ? -15.688 -5.684 12.531 1 30.41 101 GLY A CA 1
ATOM 798 C C . GLY A 1 101 ? -15.773 -6.324 11.164 1 30.41 101 GLY A C 1
ATOM 799 O O . GLY A 1 101 ? -14.75 -6.555 10.516 1 30.41 101 GLY A O 1
ATOM 800 N N . LYS A 1 102 ? -16.578 -7.289 10.938 1 33.5 102 LYS A N 1
ATOM 801 C CA . LYS A 1 102 ? -17.109 -7.844 9.695 1 33.5 102 LYS A CA 1
ATOM 802 C C . LYS A 1 102 ? -17.062 -6.812 8.57 1 33.5 102 LYS A C 1
ATOM 804 O O . LYS A 1 102 ? -17.844 -5.863 8.57 1 33.5 102 LYS A O 1
ATOM 809 N N . GLU A 1 103 ? -16.109 -6.078 8.352 1 35.34 103 GLU A N 1
ATOM 810 C CA . GLU A 1 103 ? -16.172 -5.402 7.055 1 35.34 103 GLU A CA 1
ATOM 811 C C . GLU A 1 103 ? -16.953 -6.227 6.039 1 35.34 103 GLU A C 1
ATOM 813 O O . GLU A 1 103 ? -16.594 -7.363 5.738 1 35.34 103 GLU A O 1
ATOM 818 N N . LYS A 1 104 ? -18.109 -6.203 6.023 1 28.91 104 LYS A N 1
ATOM 819 C CA . LYS A 1 104 ? -19.016 -6.754 5.02 1 28.91 104 LYS A CA 1
ATOM 820 C C . LYS A 1 104 ? -18.453 -6.574 3.615 1 28.91 104 LYS A C 1
ATOM 822 O O . LYS A 1 104 ? -18.328 -5.449 3.129 1 28.91 104 LYS A O 1
ATOM 827 N N . VAL A 1 105 ? -17.281 -6.957 3.217 1 32.31 105 VAL A N 1
ATOM 828 C CA . VAL A 1 105 ? -17.25 -7.164 1.772 1 32.31 105 VAL A CA 1
ATOM 829 C C . VAL A 1 105 ? -18.641 -7.551 1.273 1 32.31 105 VAL A C 1
ATOM 831 O O . VAL A 1 105 ? -19.125 -8.641 1.567 1 32.31 105 VAL A O 1
ATOM 834 N N . GLU A 1 106 ? -19.672 -6.816 1.451 1 24.98 106 GLU A N 1
ATOM 835 C CA . GLU A 1 106 ? -20.984 -7.141 0.904 1 24.98 106 GLU A CA 1
ATOM 836 C C . GLU A 1 106 ? -20.859 -7.871 -0.43 1 24.98 106 GLU A C 1
ATOM 838 O O . GLU A 1 106 ? -20.203 -7.387 -1.352 1 24.98 106 GLU A O 1
ATOM 843 N N . GLU A 1 107 ? -20.734 -9.102 -0.539 1 25.61 107 GLU A N 1
ATOM 844 C CA . GLU A 1 107 ? -21.344 -10.039 -1.48 1 25.61 107 GLU A CA 1
ATOM 845 C C . GLU A 1 107 ? -22.547 -9.414 -2.184 1 25.61 107 GLU A C 1
ATOM 847 O O . GLU A 1 107 ? -23.266 -10.086 -2.926 1 25.61 107 GLU A O 1
ATOM 852 N N . LEU A 1 108 ? -22.656 -8.039 -2.561 1 21.28 108 LEU A N 1
ATOM 853 C CA . LEU A 1 108 ? -23.781 -8.016 -3.496 1 21.28 108 LEU A CA 1
ATOM 854 C C . LEU A 1 108 ? -23.453 -8.828 -4.746 1 21.28 108 LEU A C 1
ATOM 856 O O . LEU A 1 108 ? -22.344 -8.758 -5.266 1 21.28 108 LEU A O 1
ATOM 860 N N . MET B 1 1 ? 16.344 -8.414 3.84 1 63.41 1 MET B N 1
ATOM 861 C CA . MET B 1 1 ? 14.984 -8.031 4.172 1 63.41 1 MET B CA 1
ATOM 862 C C . MET B 1 1 ? 14.102 -8.016 2.928 1 63.41 1 MET B C 1
ATOM 864 O O . MET B 1 1 ? 14.57 -7.711 1.831 1 63.41 1 MET B O 1
ATOM 868 N N . ALA B 1 2 ? 12.914 -8.586 3.117 1 83.69 2 ALA B N 1
ATOM 869 C CA . ALA B 1 2 ? 11.992 -8.703 1.992 1 83.69 2 ALA B CA 1
ATOM 870 C C . ALA B 1 2 ? 11.43 -7.34 1.6 1 83.69 2 ALA B C 1
ATOM 872 O O . ALA B 1 2 ? 11.266 -6.461 2.449 1 83.69 2 ALA B O 1
ATOM 873 N N . ARG B 1 3 ? 11.203 -7.086 0.36 1 91.38 3 ARG B N 1
ATOM 874 C CA . ARG B 1 3 ? 10.789 -5.789 -0.165 1 91.38 3 ARG B CA 1
ATOM 875 C C . ARG B 1 3 ? 9.398 -5.41 0.336 1 91.38 3 ARG B C 1
ATOM 877 O O . ARG B 1 3 ? 9.156 -4.258 0.699 1 91.38 3 ARG B O 1
ATOM 884 N N . LEU B 1 4 ? 8.547 -6.367 0.467 1 92.5 4 LEU B N 1
ATOM 885 C CA . LEU B 1 4 ? 7.176 -6.117 0.892 1 92.5 4 LEU B CA 1
ATOM 886 C C . LEU B 1 4 ? 7.125 -5.746 2.369 1 92.5 4 LEU B C 1
ATOM 888 O O . LEU B 1 4 ? 6.32 -4.898 2.773 1 92.5 4 LEU B O 1
ATOM 892 N N . ASP B 1 5 ? 8 -6.305 3.139 1 93.56 5 ASP B N 1
ATOM 893 C CA . ASP B 1 5 ? 8.109 -5.969 4.555 1 93.56 5 ASP B CA 1
ATOM 894 C C . ASP B 1 5 ? 8.453 -4.492 4.742 1 93.56 5 ASP B C 1
ATOM 896 O O . ASP B 1 5 ? 7.844 -3.807 5.562 1 93.56 5 ASP B O 1
ATOM 900 N N . GLN B 1 6 ? 9.398 -4.141 3.959 1 92.81 6 GLN B N 1
ATOM 901 C CA . GLN B 1 6 ? 9.852 -2.756 4.031 1 92.81 6 GLN B CA 1
ATOM 902 C C . GLN B 1 6 ? 8.742 -1.797 3.598 1 92.81 6 GLN B C 1
ATOM 904 O O . GLN B 1 6 ? 8.586 -0.722 4.18 1 92.81 6 GLN B O 1
ATOM 909 N N . VAL B 1 7 ? 8.039 -2.279 2.596 1 94.25 7 VAL B N 1
ATOM 910 C CA . VAL B 1 7 ? 6.941 -1.474 2.064 1 94.25 7 VAL B CA 1
ATOM 911 C C . VAL B 1 7 ? 5.887 -1.254 3.148 1 94.25 7 VAL B C 1
ATOM 913 O O . VAL B 1 7 ? 5.496 -0.117 3.422 1 94.25 7 VAL B O 1
ATOM 916 N N . ILE B 1 8 ? 5.531 -2.268 3.834 1 94.62 8 ILE B N 1
ATOM 917 C CA . ILE B 1 8 ? 4.492 -2.234 4.859 1 94.62 8 ILE B CA 1
ATOM 918 C C . ILE B 1 8 ? 4.961 -1.387 6.039 1 94.62 8 ILE B C 1
ATOM 920 O O . ILE B 1 8 ? 4.223 -0.524 6.523 1 94.62 8 ILE B O 1
ATOM 924 N N . THR B 1 9 ? 6.16 -1.588 6.414 1 93.12 9 THR B N 1
ATOM 925 C CA . THR B 1 9 ? 6.707 -0.854 7.551 1 93.12 9 THR B CA 1
ATOM 926 C C . THR B 1 9 ? 6.84 0.63 7.223 1 93.12 9 THR B C 1
ATOM 928 O O . THR B 1 9 ? 6.551 1.485 8.062 1 93.12 9 THR B O 1
ATOM 931 N N . ASN B 1 10 ? 7.223 0.895 5.957 1 93.81 10 ASN B N 1
ATOM 932 C CA . ASN B 1 10 ? 7.383 2.281 5.527 1 93.81 10 ASN B CA 1
ATOM 933 C C . ASN B 1 10 ? 6.043 3.016 5.5 1 93.81 10 ASN B C 1
ATOM 935 O O . ASN B 1 10 ? 5.953 4.164 5.93 1 93.81 10 ASN B O 1
ATOM 939 N N . ILE B 1 11 ? 5.012 2.371 5.012 1 95.25 11 ILE B N 1
ATOM 940 C CA . ILE B 1 11 ? 3.678 2.955 4.945 1 95.25 11 ILE B CA 1
ATOM 941 C C . ILE B 1 11 ? 3.225 3.365 6.344 1 95.25 11 ILE B C 1
ATOM 943 O O . ILE B 1 11 ? 2.816 4.508 6.559 1 95.25 11 ILE B O 1
ATOM 947 N N . VAL B 1 12 ? 3.385 2.5 7.309 1 93.69 12 VAL B N 1
ATOM 948 C CA . VAL B 1 12 ? 2.918 2.723 8.672 1 93.69 12 VAL B CA 1
ATOM 949 C C . VAL B 1 12 ? 3.807 3.756 9.359 1 93.69 12 VAL B C 1
ATOM 951 O O . VAL B 1 12 ? 3.311 4.648 10.055 1 93.69 12 VAL B O 1
ATOM 954 N N . ASP B 1 13 ? 5.066 3.666 9.117 1 92.25 13 ASP B N 1
ATOM 955 C CA . ASP B 1 13 ? 6.02 4.582 9.734 1 92.25 13 ASP B CA 1
ATOM 956 C C . ASP B 1 13 ? 5.777 6.02 9.273 1 92.25 13 ASP B C 1
ATOM 958 O O . ASP B 1 13 ? 5.762 6.945 10.094 1 92.25 13 ASP B O 1
ATOM 962 N N . ILE B 1 14 ? 5.59 6.129 8.016 1 93.38 14 ILE B N 1
ATOM 963 C CA . ILE B 1 14 ? 5.332 7.445 7.449 1 93.38 14 ILE B CA 1
ATOM 964 C C . ILE B 1 14 ? 4.02 7.996 8 1 93.38 14 ILE B C 1
ATOM 966 O O . ILE B 1 14 ? 3.957 9.148 8.445 1 93.38 14 ILE B O 1
ATOM 970 N N . PHE B 1 15 ? 3.021 7.199 8.008 1 92.88 15 PHE B N 1
ATOM 971 C CA . PHE B 1 15 ? 1.706 7.586 8.508 1 92.88 15 PHE B CA 1
ATOM 972 C C . PHE B 1 15 ? 1.777 7.988 9.977 1 92.88 15 PHE B C 1
ATOM 974 O O . PHE B 1 15 ? 1.261 9.039 10.359 1 92.88 15 PHE B O 1
ATOM 981 N N . LEU B 1 16 ? 2.443 7.219 10.773 1 90.19 16 LEU B N 1
ATOM 982 C CA . LEU B 1 16 ? 2.521 7.449 12.211 1 90.19 16 LEU B CA 1
ATOM 983 C C . LEU B 1 16 ? 3.402 8.656 12.523 1 90.19 16 LEU B C 1
ATOM 985 O O . LEU B 1 16 ? 3.209 9.32 13.539 1 90.19 16 LEU B O 1
ATOM 989 N N . GLU B 1 17 ? 4.34 8.812 11.664 1 91.31 17 GLU B N 1
ATOM 990 C CA . GLU B 1 17 ? 5.254 9.93 11.852 1 91.31 17 GLU B CA 1
ATOM 991 C C . GLU B 1 17 ? 4.523 11.266 11.758 1 91.31 17 GLU B C 1
ATOM 993 O O . GLU B 1 17 ? 4.844 12.211 12.484 1 91.31 17 GLU B O 1
ATOM 998 N N . TYR B 1 18 ? 3.553 11.242 10.891 1 91.19 18 TYR B N 1
ATOM 999 C CA . TYR B 1 18 ? 2.801 12.477 10.68 1 91.19 18 TYR B CA 1
ATOM 1000 C C . TYR B 1 18 ? 1.471 12.438 11.422 1 91.19 18 TYR B C 1
ATOM 1002 O O . TYR B 1 18 ? 0.959 13.477 11.844 1 91.19 18 TYR B O 1
ATOM 1010 N N . ALA B 1 19 ? 0.858 11.305 11.555 1 87.56 19 ALA B N 1
ATOM 1011 C CA . ALA B 1 19 ? -0.425 11.117 12.227 1 87.56 19 ALA B CA 1
ATOM 1012 C C . ALA B 1 19 ? -0.264 11.203 13.742 1 87.56 19 ALA B C 1
ATOM 1014 O O . ALA B 1 19 ? -1.217 11.523 14.461 1 87.56 19 ALA B O 1
ATOM 1015 N N . ASP B 1 20 ? 0.846 10.805 14.281 1 74.62 20 ASP B N 1
ATOM 1016 C CA . ASP B 1 20 ? 1.064 10.758 15.719 1 74.62 20 ASP B CA 1
ATOM 1017 C C . ASP B 1 20 ? 1.215 12.164 16.297 1 74.62 20 ASP B C 1
ATOM 1019 O O . ASP B 1 20 ? 2.119 12.906 15.914 1 74.62 20 ASP B O 1
ATOM 1023 N N . ASP B 1 21 ? 0.073 12.562 16.812 1 65.56 21 ASP B N 1
ATOM 1024 C CA . ASP B 1 21 ? 0.093 13.883 17.438 1 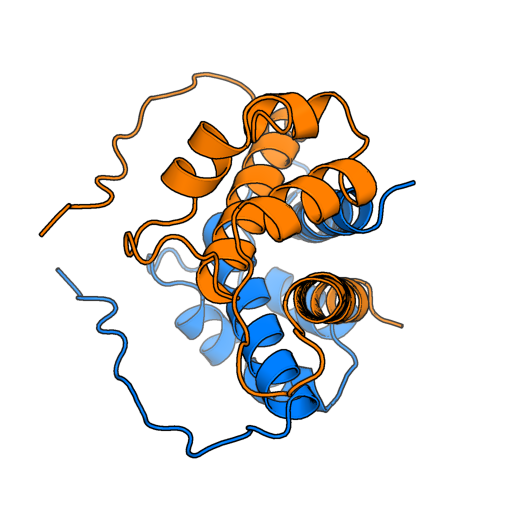65.56 21 ASP B CA 1
ATOM 1025 C C . ASP B 1 21 ? 0.88 13.867 18.75 1 65.56 21 ASP B C 1
ATOM 1027 O O . ASP B 1 21 ? 0.902 14.859 19.469 1 65.56 21 ASP B O 1
ATOM 1031 N N . GLY B 1 22 ? 1.687 12.891 18.781 1 62 22 GLY B N 1
ATOM 1032 C CA . GLY B 1 22 ? 2.477 12.867 20 1 62 22 GLY B CA 1
ATOM 1033 C C . GLY B 1 22 ? 1.696 12.383 21.219 1 62 22 GLY B C 1
ATOM 1034 O O . GLY B 1 22 ? 2.285 12.008 22.234 1 62 22 GLY B O 1
ATOM 1035 N N . GLU B 1 23 ? 0.372 12.594 21.266 1 58.84 23 GLU B N 1
ATOM 1036 C CA . GLU B 1 23 ? -0.37 12.195 22.469 1 58.84 23 GLU B CA 1
ATOM 1037 C C . GLU B 1 23 ? -0.979 10.805 22.297 1 58.84 23 GLU B C 1
ATOM 1039 O O . GLU B 1 23 ? -1.678 10.32 23.188 1 58.84 23 GLU B O 1
ATOM 1044 N N . GLY B 1 24 ? -0.516 10.086 21.297 1 58.72 24 GLY B N 1
ATOM 1045 C CA . GLY B 1 24 ? -0.938 8.695 21.156 1 58.72 24 GLY B CA 1
ATOM 1046 C C . GLY B 1 24 ? -2.422 8.555 20.875 1 58.72 24 GLY B C 1
ATOM 1047 O O . GLY B 1 24 ? -2.959 7.445 20.906 1 58.72 24 GLY B O 1
ATOM 1048 N N . LYS B 1 25 ? -3.223 9.633 20.859 1 61.06 25 LYS B 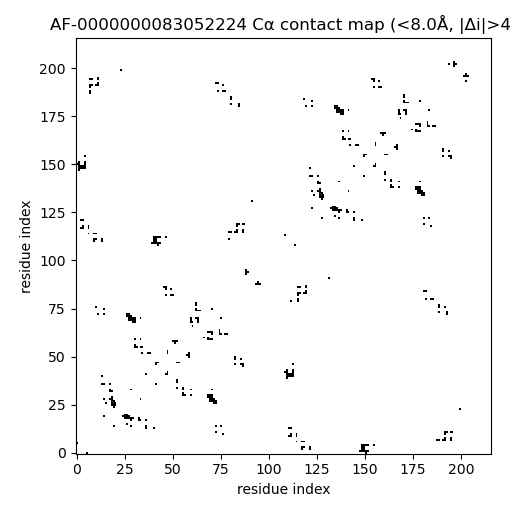N 1
ATOM 1049 C CA . LYS B 1 25 ? -4.672 9.469 20.828 1 61.06 25 LYS B CA 1
ATOM 1050 C C . LYS B 1 25 ? -5.211 9.586 19.406 1 61.06 25 LYS B C 1
ATOM 1052 O O . LYS B 1 25 ? -6.195 8.938 19.047 1 61.06 25 LYS B O 1
ATOM 1057 N N . LYS B 1 26 ? -4.379 10.344 18.578 1 70.5 26 LYS B N 1
ATOM 1058 C CA . LYS B 1 26 ? -4.984 10.562 17.266 1 70.5 26 LYS B CA 1
ATOM 1059 C C . LYS B 1 26 ? -4.195 9.859 16.156 1 70.5 26 LYS B C 1
ATOM 1061 O O . LYS B 1 26 ? -3.016 10.148 15.953 1 70.5 26 LYS B O 1
ATOM 1066 N N . HIS B 1 27 ? -4.742 8.734 15.734 1 82.25 27 HIS B N 1
ATOM 1067 C CA . HIS B 1 27 ? -4.078 7.988 14.672 1 82.25 27 HIS B CA 1
ATOM 1068 C C . HIS B 1 27 ? -4.645 8.359 13.305 1 82.25 27 HIS B C 1
ATOM 1070 O O . HIS B 1 27 ? -4.953 7.477 12.5 1 82.25 27 HIS B O 1
ATOM 1076 N N . LYS B 1 28 ? -4.887 9.688 13.125 1 88.88 28 LYS B N 1
ATOM 1077 C CA . LYS B 1 28 ? -5.398 10.203 11.859 1 88.88 28 LYS B CA 1
ATOM 1078 C C . LYS B 1 28 ? -4.594 11.414 11.391 1 88.88 28 LYS B C 1
ATOM 1080 O O . LYS B 1 28 ? -4.016 12.133 12.211 1 88.88 28 LYS B O 1
ATOM 1085 N N . LEU B 1 29 ? -4.48 11.555 10.102 1 92.38 29 LEU B N 1
ATOM 1086 C CA . LEU B 1 29 ? -3.771 12.68 9.5 1 92.38 29 LEU B CA 1
ATOM 1087 C C . LEU B 1 29 ? -4.738 13.805 9.141 1 92.38 29 LEU B C 1
ATOM 1089 O O . LEU B 1 29 ? -5.746 13.57 8.469 1 92.38 29 LEU B O 1
ATOM 1093 N N . ASN B 1 30 ? -4.457 14.992 9.711 1 92.12 30 ASN B N 1
ATOM 1094 C CA . ASN B 1 30 ? -5.258 16.141 9.312 1 92.12 30 ASN B CA 1
ATOM 1095 C C . ASN B 1 30 ? -4.77 16.734 7.996 1 92.12 30 ASN B C 1
ATOM 1097 O O . ASN B 1 30 ? -3.76 16.297 7.449 1 92.12 30 ASN B O 1
ATOM 1101 N N . LYS B 1 31 ? -5.484 17.734 7.543 1 91.31 31 LYS B N 1
ATOM 1102 C CA . LYS B 1 31 ? -5.18 18.375 6.266 1 91.31 31 LYS B CA 1
ATOM 1103 C C . LYS B 1 31 ? -3.73 18.844 6.223 1 91.31 31 LYS B C 1
ATOM 1105 O O . LYS B 1 31 ? -3.027 18.625 5.234 1 91.31 31 LYS B O 1
ATOM 1110 N N . ASP B 1 32 ? -3.346 19.422 7.305 1 92.19 32 ASP B N 1
ATOM 1111 C CA . ASP B 1 32 ? -1.997 19.969 7.375 1 92.19 32 ASP B CA 1
ATOM 1112 C C . ASP B 1 32 ? -0.949 18.859 7.383 1 92.19 32 ASP B C 1
ATOM 1114 O O . ASP B 1 32 ? 0.05 18.938 6.664 1 92.19 32 ASP B O 1
ATOM 1118 N N . GLU B 1 33 ? -1.196 17.844 8.117 1 94 33 GLU B N 1
ATOM 1119 C CA . GLU B 1 33 ? -0.28 16.703 8.25 1 94 33 GLU B CA 1
ATOM 1120 C C . GLU B 1 33 ? -0.177 15.93 6.941 1 94 33 GLU B C 1
ATOM 1122 O O . GLU B 1 33 ? 0.918 15.539 6.527 1 94 33 GLU B O 1
ATOM 1127 N N . LEU B 1 34 ? -1.346 15.797 6.367 1 93 34 LEU B N 1
ATOM 1128 C CA . LEU B 1 34 ? -1.389 15.102 5.086 1 93 34 LEU B CA 1
ATOM 1129 C C . LEU B 1 34 ? -0.596 15.867 4.031 1 93 34 LEU B C 1
ATOM 1131 O O . LEU B 1 34 ? 0.192 15.273 3.289 1 93 34 LEU B O 1
ATOM 1135 N N . LYS B 1 35 ? -0.756 17.125 4.062 1 92.44 35 LYS B N 1
ATOM 1136 C CA . LYS B 1 35 ? -0.06 17.984 3.104 1 92.44 35 LYS B CA 1
ATOM 1137 C C . LYS B 1 35 ? 1.453 17.859 3.258 1 92.44 35 LYS B C 1
ATOM 1139 O O . LYS B 1 35 ? 2.168 17.656 2.275 1 92.44 35 LYS B O 1
ATOM 1144 N N . ILE B 1 36 ? 1.89 18 4.461 1 92.5 36 ILE B N 1
ATOM 1145 C CA . ILE B 1 36 ? 3.316 17.938 4.758 1 92.5 36 ILE B CA 1
ATOM 1146 C C . ILE B 1 36 ? 3.865 16.562 4.383 1 92.5 36 ILE B C 1
ATOM 1148 O O . ILE B 1 36 ? 4.93 16.453 3.771 1 92.5 36 ILE B O 1
ATOM 1152 N N . MET B 1 37 ? 3.102 15.523 4.746 1 91.75 37 MET B N 1
ATOM 1153 C CA . MET B 1 37 ? 3.51 14.148 4.461 1 91.75 37 MET B CA 1
ATOM 1154 C C . MET B 1 37 ? 3.65 13.922 2.959 1 91.75 37 MET B C 1
ATOM 1156 O O . MET B 1 37 ? 4.664 13.398 2.496 1 91.75 37 MET B O 1
ATOM 1160 N N . LEU B 1 38 ? 2.65 14.398 2.207 1 91.31 38 LEU B N 1
ATOM 1161 C CA . LEU B 1 38 ? 2.664 14.219 0.759 1 91.31 38 LEU B CA 1
ATOM 1162 C C . LEU B 1 38 ? 3.785 15.039 0.121 1 91.31 38 LEU B C 1
ATOM 1164 O O . LEU B 1 38 ? 4.477 14.555 -0.778 1 91.31 38 LEU B O 1
ATOM 1168 N N . GLU B 1 39 ? 3.984 16.203 0.608 1 91.19 39 GLU B N 1
ATOM 1169 C CA . GLU B 1 39 ? 5 17.078 0.051 1 91.19 39 GLU B CA 1
ATOM 1170 C C . GLU B 1 39 ? 6.406 16.578 0.351 1 91.19 39 GLU B C 1
ATOM 1172 O O . GLU B 1 39 ? 7.312 16.703 -0.476 1 91.19 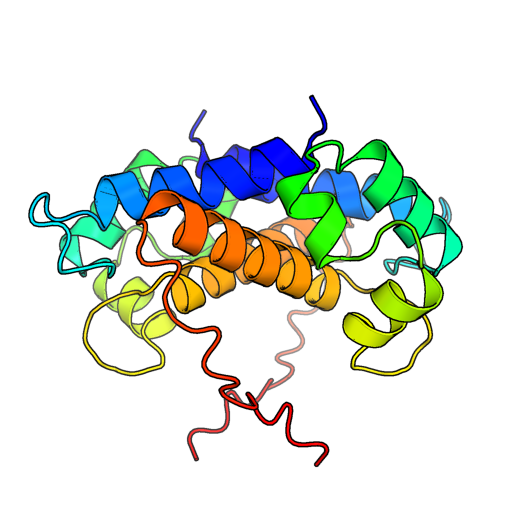39 GLU B O 1
ATOM 1177 N N . LYS B 1 40 ? 6.488 15.992 1.532 1 92 40 LYS B N 1
ATOM 1178 C CA . LYS B 1 40 ? 7.801 15.516 1.961 1 92 40 LYS B CA 1
ATOM 1179 C C . LYS B 1 40 ? 8.07 14.102 1.451 1 92 40 LYS B C 1
ATOM 1181 O O . LYS B 1 40 ? 9.195 13.773 1.071 1 92 40 LYS B O 1
ATOM 1186 N N . GLU B 1 41 ? 6.965 13.312 1.396 1 93.69 41 GLU B N 1
ATOM 1187 C CA . GLU B 1 41 ? 7.133 11.891 1.104 1 93.69 41 GLU B CA 1
ATOM 1188 C C . GLU B 1 41 ? 6.898 11.602 -0.377 1 93.69 41 GLU B C 1
ATOM 1190 O O . GLU B 1 41 ? 7.176 10.5 -0.85 1 93.69 41 GLU B O 1
ATOM 1195 N N . ILE B 1 42 ? 6.34 12.5 -1.1 1 89.31 42 ILE B N 1
ATOM 1196 C CA . ILE B 1 42 ? 6.121 12.352 -2.535 1 89.31 42 ILE B CA 1
ATOM 1197 C C . ILE B 1 42 ? 6.887 13.445 -3.283 1 89.31 42 ILE B C 1
ATOM 1199 O O . ILE B 1 42 ? 6.637 14.633 -3.088 1 89.31 42 ILE B O 1
ATOM 1203 N N . GLN B 1 43 ? 7.852 13.047 -4.055 1 88.56 43 GLN B N 1
ATOM 1204 C CA . GLN B 1 43 ? 8.664 14 -4.801 1 88.56 43 GLN B CA 1
ATOM 1205 C C . GLN B 1 43 ? 8.602 13.727 -6.297 1 88.56 43 GLN B C 1
ATOM 1207 O O . GLN B 1 43 ? 8.969 14.586 -7.109 1 88.56 43 GLN B O 1
ATOM 1212 N N . SER B 1 44 ? 8.023 12.602 -6.598 1 88.81 44 SER B N 1
ATOM 1213 C CA . SER B 1 44 ? 7.898 12.227 -8 1 88.81 44 SER B CA 1
ATOM 1214 C C . SER B 1 44 ? 6.797 13.031 -8.688 1 88.81 44 SER B C 1
ATOM 1216 O O . SER B 1 44 ? 5.66 13.07 -8.211 1 88.81 44 SER B O 1
ATOM 1218 N N . PRO B 1 45 ? 7.168 13.641 -9.812 1 88.62 45 PRO B N 1
ATOM 1219 C CA . PRO B 1 45 ? 6.168 14.43 -10.531 1 88.62 45 PRO B CA 1
ATOM 1220 C C . PRO B 1 45 ? 4.996 13.586 -11.031 1 88.62 45 PRO B C 1
ATOM 1222 O O . PRO B 1 45 ? 3.871 14.078 -11.133 1 88.62 45 PRO B O 1
ATOM 1225 N N . GLU B 1 46 ? 5.227 12.398 -11.281 1 85.44 46 GLU B N 1
ATOM 1226 C CA . GLU B 1 46 ? 4.188 11.5 -11.773 1 85.44 46 GLU B CA 1
ATOM 1227 C C . GLU B 1 46 ? 3.141 11.227 -10.703 1 85.44 46 GLU B C 1
ATOM 1229 O O . GLU B 1 46 ? 1.94 11.234 -10.984 1 85.44 46 GLU B O 1
ATOM 1234 N N . LEU B 1 47 ? 3.637 11.055 -9.531 1 87.56 47 LEU B N 1
ATOM 1235 C CA . LEU B 1 47 ? 2.754 10.742 -8.406 1 87.56 47 LEU B CA 1
ATOM 1236 C C . LEU B 1 47 ? 2.162 12.016 -7.809 1 87.56 47 LEU B C 1
ATOM 1238 O O . LEU B 1 47 ? 1.006 12.023 -7.383 1 87.56 47 LEU B O 1
ATOM 1242 N N . LYS B 1 48 ? 2.879 13.125 -7.855 1 87.12 48 LYS B N 1
ATOM 1243 C CA . LYS B 1 48 ? 2.436 14.414 -7.34 1 87.12 48 LYS B CA 1
ATOM 1244 C C . LYS B 1 48 ? 1.226 14.93 -8.117 1 87.12 48 LYS B C 1
ATOM 1246 O O . LYS B 1 48 ? 0.346 15.578 -7.543 1 87.12 48 LYS B O 1
ATOM 1251 N N . GLY B 1 49 ? 1.223 14.602 -9.383 1 87.31 49 GLY B N 1
ATOM 1252 C CA . GLY B 1 49 ? 0.117 15.023 -10.234 1 87.31 49 GLY B CA 1
ATOM 1253 C C . GLY B 1 49 ? -1.183 14.305 -9.914 1 87.31 49 GLY B C 1
ATOM 1254 O O . GLY B 1 49 ? -2.266 14.859 -10.102 1 87.31 49 GLY B O 1
ATOM 1255 N N . LYS B 1 50 ? -1.109 13.141 -9.383 1 85.75 50 LYS B N 1
ATOM 1256 C CA . LYS B 1 50 ? -2.285 12.32 -9.109 1 85.75 50 LYS B CA 1
ATOM 1257 C C . LYS B 1 50 ? -2.949 12.727 -7.797 1 85.75 50 LYS B C 1
ATOM 1259 O O . LYS B 1 50 ? -4.176 12.797 -7.711 1 85.75 50 LYS B O 1
ATOM 1264 N N . ILE B 1 51 ? -2.268 13.039 -6.824 1 83.94 51 ILE B N 1
ATOM 1265 C CA . ILE B 1 51 ? -2.832 13.391 -5.527 1 83.94 51 ILE B CA 1
ATOM 1266 C C . ILE B 1 51 ? -2.93 14.914 -5.406 1 83.94 51 ILE B C 1
ATOM 1268 O O . ILE B 1 51 ? -3.57 15.43 -4.488 1 83.94 51 ILE B O 1
ATOM 1272 N N . ASN B 1 52 ? -2.619 15.641 -6.426 1 83.88 52 ASN B N 1
ATOM 1273 C CA . ASN B 1 52 ? -2.625 17.094 -6.367 1 83.88 52 ASN B CA 1
ATOM 1274 C C . ASN B 1 52 ? -2.096 17.609 -5.027 1 83.88 52 ASN B C 1
ATOM 1276 O O . ASN B 1 52 ? -2.791 18.328 -4.316 1 83.88 52 ASN B O 1
ATOM 1280 N N . ALA B 1 53 ? -0.884 17.172 -4.711 1 79.81 53 ALA B N 1
ATOM 1281 C CA . ALA B 1 53 ? -0.234 17.578 -3.467 1 79.81 53 ALA B CA 1
ATOM 1282 C C . ALA B 1 53 ? -0.205 19.094 -3.342 1 79.81 53 ALA B C 1
ATOM 1284 O O . ALA B 1 53 ? -0.022 19.641 -2.246 1 79.81 53 ALA B O 1
ATOM 1285 N N . ASP B 1 54 ? -0.564 19.75 -4.496 1 85.69 54 ASP B N 1
ATOM 1286 C CA . ASP B 1 54 ? -0.601 21.219 -4.527 1 85.69 54 ASP B CA 1
ATOM 1287 C C . ASP B 1 54 ? -1.914 21.75 -3.957 1 85.69 54 ASP B C 1
ATOM 1289 O O . ASP B 1 54 ? -1.965 22.859 -3.43 1 85.69 54 ASP B O 1
ATOM 1293 N N . ASP B 1 55 ? -2.881 20.906 -4.109 1 88.81 55 ASP B N 1
ATOM 1294 C CA . ASP B 1 55 ? -4.18 21.219 -3.527 1 88.81 55 ASP B CA 1
ATOM 1295 C C . ASP B 1 55 ? -4.559 20.219 -2.449 1 88.81 55 ASP B C 1
ATOM 1297 O O . ASP B 1 55 ? -5.285 19.25 -2.715 1 88.81 55 ASP B O 1
ATOM 1301 N N . ILE B 1 56 ? -4.18 20.453 -1.31 1 90.62 56 ILE B N 1
ATOM 1302 C CA . ILE B 1 56 ? -4.324 19.516 -0.2 1 90.62 56 ILE B CA 1
ATOM 1303 C C . ILE B 1 56 ? -5.801 19.359 0.153 1 90.62 56 ILE B C 1
ATOM 1305 O O . ILE B 1 56 ? -6.23 18.281 0.584 1 90.62 56 ILE B O 1
ATOM 1309 N N . GLU B 1 57 ? -6.574 20.438 0.056 1 91 57 GLU B N 1
ATOM 1310 C CA . GLU B 1 57 ? -8.008 20.375 0.313 1 91 57 GLU B CA 1
ATOM 1311 C C . GLU B 1 57 ? -8.688 19.359 -0.591 1 91 57 GLU B C 1
ATOM 1313 O O . GLU B 1 57 ? -9.492 18.547 -0.126 1 91 57 GLU B O 1
ATOM 1318 N N . GLU B 1 58 ? -8.227 19.328 -1.763 1 91.06 58 GLU B N 1
ATOM 1319 C CA . GLU B 1 58 ? -8.789 18.391 -2.736 1 91.06 58 GLU B CA 1
ATOM 1320 C C . GLU B 1 58 ? -8.297 16.969 -2.486 1 91.06 58 GLU B C 1
ATOM 1322 O O . GLU B 1 58 ? -9.078 16.016 -2.562 1 91.06 58 GLU B O 1
ATOM 1327 N N . ALA B 1 59 ? -7.031 16.922 -2.16 1 90.06 59 ALA B N 1
ATOM 1328 C CA . ALA B 1 59 ? -6.426 15.625 -1.873 1 90.06 59 ALA B CA 1
ATOM 1329 C C . ALA B 1 59 ? -7.07 14.977 -0.651 1 90.06 59 ALA B C 1
ATOM 1331 O O . ALA B 1 59 ? -7.414 13.789 -0.677 1 90.06 59 ALA B O 1
ATOM 1332 N N . MET B 1 60 ? -7.23 15.805 0.351 1 91.25 60 MET B N 1
ATOM 1333 C CA . MET B 1 60 ? -7.84 15.32 1.586 1 91.25 60 MET B CA 1
ATOM 1334 C C . MET B 1 60 ? -9.281 14.875 1.344 1 91.25 60 MET B C 1
ATOM 1336 O O . MET B 1 60 ? -9.703 13.836 1.851 1 91.25 60 MET B O 1
ATOM 1340 N N . GLU B 1 61 ? -9.977 15.672 0.58 1 89.62 61 GLU B N 1
ATOM 1341 C CA . GLU B 1 61 ? -11.375 15.383 0.28 1 89.62 61 GLU B CA 1
ATOM 1342 C C . GLU B 1 61 ? -11.508 14.102 -0.544 1 89.62 61 GLU B C 1
ATOM 1344 O O . GLU B 1 61 ? -12.469 13.352 -0.38 1 89.62 61 GLU B O 1
ATOM 1349 N N . ALA B 1 62 ? -10.461 13.906 -1.359 1 86.88 62 ALA B N 1
ATOM 1350 C CA . ALA B 1 62 ? -10.461 12.719 -2.207 1 86.88 62 ALA B CA 1
ATOM 1351 C C . ALA B 1 62 ? -10.172 11.461 -1.392 1 86.88 62 ALA B C 1
ATOM 1353 O O . ALA B 1 62 ? -10.719 10.398 -1.667 1 86.88 62 ALA B O 1
ATOM 1354 N N . LEU B 1 63 ? -9.398 11.734 -0.361 1 88.25 63 LEU B N 1
ATOM 1355 C CA . LEU B 1 63 ? -8.984 10.617 0.484 1 88.25 63 LEU B CA 1
ATOM 1356 C C . LEU B 1 63 ? -9.953 10.43 1.645 1 88.25 63 LEU B C 1
ATOM 1358 O O . LEU B 1 63 ? -10.266 9.297 2.018 1 88.25 63 LEU B O 1
ATOM 1362 N N . ASP B 1 64 ? -10.336 11.594 2.244 1 87.75 64 ASP B N 1
ATOM 1363 C CA . ASP B 1 64 ? -11.25 11.586 3.379 1 87.75 64 ASP B CA 1
ATOM 1364 C C . ASP B 1 64 ? -12.656 11.188 2.941 1 87.75 64 ASP B C 1
ATOM 1366 O O . ASP B 1 64 ? -13.57 12.023 2.928 1 87.75 64 ASP B O 1
ATOM 1370 N N . LYS B 1 65 ? -12.734 9.867 2.699 1 81.06 65 LYS B N 1
ATOM 1371 C CA . LYS B 1 65 ? -14.023 9.367 2.232 1 81.06 65 LYS B CA 1
ATOM 1372 C C . LYS B 1 65 ? -15.07 9.422 3.342 1 81.06 65 LYS B C 1
ATOM 1374 O O . LYS B 1 65 ? -16.266 9.547 3.07 1 81.06 65 LYS B O 1
ATOM 1379 N N . ASN B 1 66 ? -14.617 9.32 4.637 1 80.75 66 ASN B N 1
ATOM 1380 C CA . ASN B 1 66 ? -15.547 9.312 5.766 1 80.75 66 ASN B CA 1
ATOM 1381 C C . ASN B 1 66 ? -15.938 10.734 6.172 1 80.75 66 ASN B C 1
ATOM 1383 O O . ASN B 1 66 ? -16.781 10.914 7.059 1 80.75 66 ASN B O 1
ATOM 1387 N N . HIS B 1 67 ? -15.344 11.766 5.59 1 85.06 67 HIS B N 1
ATOM 1388 C CA . HIS B 1 67 ? -15.664 13.172 5.781 1 85.06 67 HIS B CA 1
ATOM 1389 C C . HIS B 1 67 ? -15.453 13.594 7.23 1 85.06 67 HIS B C 1
ATOM 1391 O O . HIS B 1 67 ? -16.281 14.297 7.805 1 85.06 67 HIS B O 1
ATOM 1397 N N . ASP B 1 68 ? -14.422 13.008 7.914 1 85.19 68 ASP B N 1
ATOM 1398 C CA . ASP B 1 68 ? -14.094 13.398 9.281 1 85.19 68 ASP B CA 1
ATOM 1399 C C . ASP B 1 68 ? -13.078 14.539 9.297 1 85.19 68 ASP B C 1
ATOM 1401 O O . ASP B 1 68 ? -12.898 15.203 10.32 1 85.19 68 ASP B O 1
ATOM 1405 N N . GLY B 1 69 ? -12.602 14.883 8.086 1 89.62 69 GLY B N 1
ATOM 1406 C CA . GLY B 1 69 ? -11.617 15.938 7.949 1 89.62 69 GLY B CA 1
ATOM 1407 C C . GLY B 1 69 ? -10.203 15.477 8.258 1 89.62 69 GLY B C 1
AT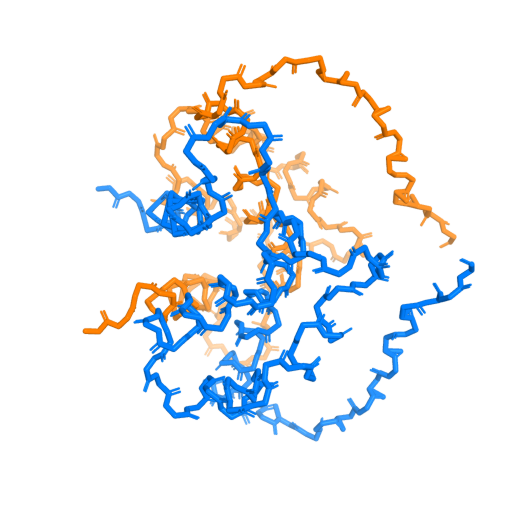OM 1408 O O . GLY B 1 69 ? -9.312 16.297 8.508 1 89.62 69 GLY B O 1
ATOM 1409 N N . GLU B 1 70 ? -10.094 14.156 8.492 1 93 70 GLU B N 1
ATOM 1410 C CA . GLU B 1 70 ? -8.789 13.555 8.773 1 93 70 GLU B CA 1
ATOM 1411 C C . GLU B 1 70 ? -8.578 12.289 7.949 1 93 70 GLU B C 1
ATOM 1413 O O . GLU B 1 70 ? -9.531 11.727 7.406 1 93 70 GLU B O 1
ATOM 1418 N N . VAL B 1 71 ? -7.402 11.969 7.723 1 93.06 71 VAL B N 1
ATOM 1419 C CA . VAL B 1 71 ? -7.059 10.781 6.953 1 93.06 71 VAL B CA 1
ATOM 1420 C C . VAL B 1 71 ? -6.543 9.688 7.891 1 93.06 71 VAL B C 1
ATOM 1422 O O . VAL B 1 71 ? -5.566 9.898 8.617 1 93.06 71 VAL B O 1
ATOM 1425 N N . ASN B 1 72 ? -7.277 8.562 7.992 1 91.69 72 ASN B N 1
ATOM 1426 C CA . ASN B 1 72 ? -6.84 7.422 8.797 1 91.69 72 ASN B CA 1
ATOM 1427 C C . ASN B 1 72 ? -5.941 6.484 8 1 91.69 72 ASN B C 1
ATOM 1429 O O . ASN B 1 72 ? -5.715 6.699 6.809 1 91.69 72 ASN B O 1
ATOM 1433 N N . LEU B 1 73 ? -5.469 5.52 8.633 1 93.25 73 LEU B N 1
ATOM 1434 C CA . LEU B 1 73 ? -4.562 4.578 7.98 1 93.25 73 LEU B CA 1
ATOM 1435 C C . LEU B 1 73 ? -5.238 3.908 6.789 1 93.25 73 LEU B C 1
ATOM 1437 O O . LEU B 1 73 ? -4.609 3.703 5.75 1 93.25 73 LEU B O 1
ATOM 1441 N N . ARG B 1 74 ? -6.457 3.688 6.934 1 90.75 74 ARG B N 1
ATOM 1442 C CA . ARG B 1 74 ? -7.227 3.041 5.875 1 90.75 74 ARG B CA 1
ATOM 1443 C C . ARG B 1 74 ? -7.281 3.916 4.629 1 90.75 74 ARG B C 1
ATOM 1445 O O . ARG B 1 74 ? -7.055 3.436 3.514 1 90.75 74 ARG B O 1
ATOM 1452 N N . GLU B 1 75 ? -7.516 5.078 4.84 1 94 75 GLU B N 1
ATOM 1453 C CA . GLU B 1 75 ? -7.598 6.031 3.738 1 94 75 GLU B CA 1
ATOM 1454 C C . GLU B 1 75 ? -6.223 6.277 3.121 1 94 75 GLU B C 1
ATOM 1456 O O . GLU B 1 75 ? -6.102 6.406 1.901 1 94 75 GLU B O 1
ATOM 1461 N N . PHE B 1 76 ? -5.355 6.336 4.016 1 93.5 76 PHE B N 1
ATOM 1462 C CA . PHE B 1 76 ? -3.984 6.5 3.549 1 93.5 76 PHE B CA 1
ATOM 1463 C C . PHE B 1 76 ? -3.578 5.348 2.639 1 93.5 76 PHE B C 1
ATOM 1465 O O . PHE B 1 76 ? -3.021 5.566 1.561 1 93.5 76 PHE B O 1
ATOM 1472 N N . CYS B 1 77 ? -3.898 4.203 3.055 1 93.31 77 CYS B N 1
ATOM 1473 C CA . CYS B 1 77 ? -3.572 3.008 2.287 1 93.31 77 CYS B CA 1
ATOM 1474 C C . CYS B 1 77 ? -4.273 3.02 0.933 1 93.31 77 CYS B C 1
ATOM 1476 O O . CYS B 1 77 ? -3.711 2.568 -0.066 1 93.31 77 CYS B O 1
ATOM 1478 N N . ARG B 1 78 ? -5.457 3.504 0.959 1 90.56 78 ARG B N 1
ATOM 1479 C CA . ARG B 1 78 ? -6.199 3.607 -0.292 1 90.56 78 ARG B CA 1
ATOM 1480 C C . ARG B 1 78 ? -5.48 4.52 -1.281 1 90.56 78 ARG B C 1
ATOM 1482 O O . ARG B 1 78 ? -5.426 4.223 -2.477 1 90.56 78 ARG B O 1
ATOM 1489 N N . CYS B 1 79 ? -4.957 5.559 -0.737 1 92.31 79 CYS B N 1
ATOM 1490 C CA . CYS B 1 79 ? -4.203 6.488 -1.568 1 92.31 79 CYS B CA 1
ATOM 1491 C C . CYS B 1 79 ? -2.975 5.816 -2.17 1 92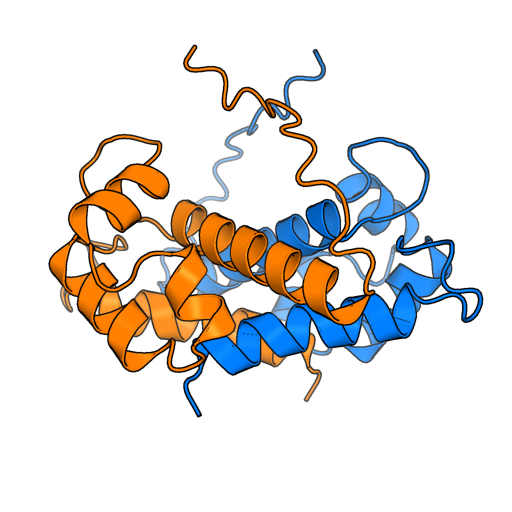.31 79 CYS B C 1
ATOM 1493 O O . CYS B 1 79 ? -2.709 5.953 -3.365 1 92.31 79 CYS B O 1
ATOM 1495 N N . VAL B 1 80 ? -2.303 5.137 -1.32 1 93.88 80 VAL B N 1
ATOM 1496 C CA . VAL B 1 80 ? -1.104 4.426 -1.757 1 93.88 80 VAL B CA 1
ATOM 1497 C C . VAL B 1 80 ? -1.459 3.451 -2.877 1 93.88 80 VAL B C 1
ATOM 1499 O O . VAL B 1 80 ? -0.749 3.363 -3.881 1 93.88 80 VAL B O 1
ATOM 1502 N N . CYS B 1 81 ? -2.594 2.811 -2.775 1 91.75 81 CYS B N 1
ATOM 1503 C CA . CYS B 1 81 ? -3.047 1.849 -3.773 1 91.75 81 CYS B CA 1
ATOM 1504 C C . CYS B 1 81 ? -3.373 2.541 -5.09 1 91.75 81 CYS B C 1
ATOM 1506 O O . CYS B 1 81 ? -3.027 2.041 -6.164 1 91.75 81 CYS B O 1
ATOM 1508 N N . ASP B 1 82 ? -4.016 3.641 -4.934 1 90.75 82 ASP B N 1
ATOM 1509 C CA . ASP B 1 82 ? -4.387 4.406 -6.121 1 90.75 82 ASP B CA 1
ATOM 1510 C C . ASP B 1 82 ? -3.15 4.887 -6.875 1 90.75 82 ASP B C 1
ATOM 1512 O O . ASP B 1 82 ? -3.094 4.801 -8.102 1 90.75 82 ASP B O 1
ATOM 1516 N N . LEU B 1 83 ? -2.195 5.348 -6.117 1 91.88 83 LEU B N 1
ATOM 1517 C CA . LEU B 1 83 ? -0.951 5.82 -6.715 1 91.88 83 LEU B CA 1
ATOM 1518 C C . LEU B 1 83 ? -0.185 4.672 -7.355 1 91.88 83 LEU B C 1
ATOM 1520 O O . LEU B 1 83 ? 0.379 4.824 -8.445 1 91.88 83 LEU B O 1
ATOM 1524 N N . ALA B 1 84 ? -0.213 3.531 -6.652 1 93.81 84 ALA B N 1
ATOM 1525 C CA . ALA B 1 84 ? 0.443 2.35 -7.203 1 93.81 84 ALA B CA 1
ATOM 1526 C C . ALA B 1 84 ? -0.178 1.949 -8.539 1 93.81 84 ALA B C 1
ATOM 1528 O O . ALA B 1 84 ? 0.535 1.592 -9.477 1 93.81 84 ALA B O 1
ATOM 1529 N N . LYS B 1 85 ? -1.505 2.049 -8.648 1 90.38 85 LYS B N 1
ATOM 1530 C CA . LYS B 1 85 ? -2.217 1.731 -9.883 1 90.38 85 LYS B CA 1
ATOM 1531 C C . LYS B 1 85 ? -1.791 2.66 -11.016 1 90.38 85 LYS B C 1
ATOM 1533 O O . LYS B 1 85 ? -1.613 2.219 -12.156 1 90.38 85 LYS B O 1
ATOM 1538 N N . CYS B 1 86 ? -1.678 3.896 -10.688 1 88.5 86 CYS B N 1
ATOM 1539 C CA . CYS B 1 86 ? -1.253 4.879 -11.68 1 88.5 86 CYS B CA 1
ATOM 1540 C C . CYS B 1 86 ? 0.157 4.578 -12.172 1 88.5 86 CYS B C 1
ATOM 1542 O O . CYS B 1 86 ? 0.419 4.625 -13.375 1 88.5 86 CYS B O 1
ATOM 1544 N N . TYR B 1 87 ? 0.937 4.309 -11.234 1 90.19 87 TYR B N 1
ATOM 1545 C CA . TYR B 1 87 ? 2.309 3.963 -11.586 1 90.19 87 TYR B CA 1
ATOM 1546 C C . TYR B 1 87 ? 2.352 2.693 -12.43 1 90.19 87 TYR B C 1
ATOM 1548 O O . TYR B 1 87 ? 3.119 2.604 -13.391 1 90.19 87 TYR B O 1
ATOM 1556 N N . TYR B 1 88 ? 1.556 1.725 -12.039 1 89.75 88 TYR B N 1
ATOM 1557 C CA . TYR B 1 88 ? 1.434 0.47 -12.773 1 89.75 88 TYR B CA 1
ATOM 1558 C C . TYR B 1 88 ? 1.035 0.722 -14.219 1 89.75 88 TYR B C 1
ATOM 1560 O O . TYR B 1 88 ? 1.625 0.15 -15.141 1 89.75 88 TYR B O 1
ATOM 1568 N N . HIS B 1 89 ? 0.045 1.566 -14.383 1 88.12 89 HIS B N 1
ATOM 1569 C CA . HIS B 1 89 ? -0.44 1.896 -15.719 1 88.12 89 HIS B CA 1
ATOM 1570 C C . HIS B 1 89 ? 0.649 2.562 -16.547 1 88.12 89 HIS B C 1
ATOM 1572 O O . HIS B 1 89 ? 0.744 2.33 -17.75 1 88.12 89 HIS B O 1
ATOM 1578 N N . LYS B 1 90 ? 1.356 3.273 -15.875 1 85 90 LYS B N 1
ATOM 1579 C CA . LYS B 1 90 ? 2.447 3.951 -16.562 1 85 90 LYS B CA 1
ATOM 1580 C C . LYS B 1 90 ? 3.525 2.961 -17 1 85 90 LYS B C 1
ATOM 1582 O O . LYS B 1 90 ? 4.066 3.062 -18.094 1 85 90 LYS B O 1
ATOM 1587 N N . LYS B 1 91 ? 3.803 2.076 -16.125 1 83.81 91 LYS B N 1
ATOM 1588 C CA . LYS B 1 91 ? 4.848 1.085 -16.359 1 83.81 91 LYS B CA 1
ATOM 1589 C C . LYS B 1 91 ? 4.422 0.085 -17.438 1 83.81 91 LYS B C 1
ATOM 1591 O O . LYS B 1 91 ? 5.234 -0.332 -18.266 1 83.81 91 LYS B O 1
ATOM 1596 N N . THR B 1 92 ? 3.229 -0.452 -17.312 1 82.69 92 THR B N 1
ATOM 1597 C CA . THR B 1 92 ? 2.75 -1.47 -18.25 1 82.69 92 THR B CA 1
ATOM 1598 C C . THR B 1 92 ? 2.293 -0.834 -19.562 1 82.69 92 THR B C 1
ATOM 1600 O O . THR B 1 92 ? 2.107 -1.528 -20.562 1 82.69 92 THR B O 1
ATOM 1603 N N . GLY B 1 93 ? 2.635 0.257 -19.656 1 70.12 93 GLY B N 1
ATOM 1604 C CA . GLY B 1 93 ? 2.258 0.946 -20.875 1 70.12 93 GLY B CA 1
ATOM 1605 C C . GLY B 1 93 ? 0.757 1.01 -21.078 1 70.12 93 GLY B C 1
ATOM 1606 O O . GLY B 1 93 ? 0.289 1.54 -22.094 1 70.12 93 GLY B O 1
ATOM 1607 N N . LYS B 1 94 ? 0.138 0.037 -20.484 1 54.91 94 LYS B N 1
ATOM 1608 C CA . LYS B 1 94 ? -1.31 0.072 -20.672 1 54.91 94 LYS B CA 1
ATOM 1609 C C . LYS B 1 94 ? -1.912 1.343 -20.094 1 54.91 94 LYS B C 1
ATOM 1611 O O . LYS B 1 94 ? -3.113 1.399 -19.812 1 54.91 94 LYS B O 1
ATOM 1616 N N . GLY B 1 95 ? -1.111 2.203 -19.906 1 47.84 95 GLY B N 1
ATOM 1617 C CA . GLY B 1 95 ? -1.645 3.498 -19.516 1 47.84 95 GLY B CA 1
ATOM 1618 C C . GLY B 1 95 ? -2.938 3.852 -20.219 1 47.84 95 GLY B C 1
ATOM 1619 O O . GLY B 1 95 ? -3.242 5.031 -20.422 1 47.84 95 GLY B O 1
ATOM 1620 N N . GLY B 1 96 ? -3.156 2.785 -21.109 1 37.88 96 GLY B N 1
ATOM 1621 C CA . GLY B 1 96 ? -4.172 3.275 -22.016 1 37.88 96 GLY B CA 1
ATOM 1622 C C . GLY B 1 96 ? -5.273 4.055 -21.328 1 37.88 96 GLY B C 1
ATOM 1623 O O . GLY B 1 96 ? -5.297 4.152 -20.109 1 37.88 96 GLY B O 1
ATOM 1624 N N . LYS B 1 97 ? -6.613 3.715 -21.734 1 35.09 97 LYS B N 1
ATOM 1625 C CA . LYS B 1 97 ? -7.898 4.402 -21.688 1 35.09 97 LYS B CA 1
ATOM 1626 C C . LYS B 1 97 ? -8.391 4.551 -20.25 1 35.09 97 LYS B C 1
ATOM 1628 O O . LYS B 1 97 ? -8.5 3.561 -19.531 1 35.09 97 LYS B O 1
ATOM 1633 N N . LYS B 1 98 ? -8.047 5.566 -19.578 1 41.94 98 LYS B N 1
ATOM 1634 C CA . LYS B 1 98 ? -8.859 6.059 -18.469 1 41.94 98 LYS B CA 1
ATOM 1635 C C . LYS B 1 98 ? -10.258 5.461 -18.516 1 41.94 98 LYS B C 1
ATOM 1637 O O . LYS B 1 98 ? -11.148 5.988 -19.188 1 41.94 98 LYS B O 1
ATOM 1642 N N . GLY B 1 99 ? -10.461 4.355 -18.938 1 32 99 GLY B N 1
ATOM 1643 C CA . GLY B 1 99 ? -11.883 4.078 -18.859 1 32 99 GLY B CA 1
ATOM 1644 C C . GLY B 1 99 ? -12.461 4.301 -17.484 1 32 99 GLY B C 1
ATOM 1645 O O . GLY B 1 99 ? -11.844 3.92 -16.484 1 32 99 GLY B O 1
ATOM 1646 N N . LYS B 1 100 ? -12.961 5.461 -17.281 1 37.28 100 LYS B N 1
ATOM 1647 C CA . LYS B 1 100 ? -13.859 5.91 -16.219 1 37.28 100 LYS B CA 1
ATOM 1648 C C . LYS B 1 100 ? -14.555 4.73 -15.547 1 37.28 100 LYS B C 1
ATOM 1650 O O . LYS B 1 100 ? -15.633 4.312 -15.984 1 37.28 100 LYS B O 1
ATOM 1655 N N . GLY B 1 101 ? -14.07 3.584 -15.484 1 33.41 101 GLY B N 1
ATOM 1656 C CA . GLY B 1 101 ? -14.977 2.713 -14.758 1 33.41 101 GLY B CA 1
ATOM 1657 C C . GLY B 1 101 ? -15.398 3.277 -13.414 1 33.41 101 GLY B C 1
ATOM 1658 O O . GLY B 1 101 ? -14.57 3.814 -12.672 1 33.41 101 GLY B O 1
ATOM 1659 N N . LYS B 1 102 ? -16.469 3.877 -13.367 1 33.28 102 LYS B N 1
ATOM 1660 C CA . LYS B 1 102 ? -17.266 4.383 -12.25 1 33.28 102 LYS B CA 1
ATOM 1661 C C . LYS B 1 102 ? -17.078 3.52 -11.008 1 33.28 102 LYS B C 1
ATOM 1663 O O . LYS B 1 102 ? -17.688 2.461 -10.883 1 33.28 102 LYS B O 1
ATOM 1668 N N . GLU B 1 103 ? -15.984 2.961 -10.727 1 34.62 103 GLU B N 1
ATOM 1669 C CA . GLU B 1 103 ? -16.125 2.369 -9.398 1 34.62 103 GLU B CA 1
ATOM 1670 C C . GLU B 1 103 ? -16.938 3.266 -8.469 1 34.62 103 GLU B C 1
ATOM 1672 O O . GLU B 1 103 ? -16.594 4.434 -8.273 1 34.62 103 GLU B O 1
ATOM 1677 N N . LYS B 1 104 ? -18.125 3.205 -8.484 1 28.3 104 LYS B N 1
ATOM 1678 C CA . LYS B 1 104 ? -19.094 3.781 -7.555 1 28.3 104 LYS B CA 1
ATOM 1679 C C . LYS B 1 104 ? -18.578 3.752 -6.121 1 28.3 104 LYS B C 1
ATOM 1681 O O . LYS B 1 104 ? -18.375 2.678 -5.551 1 28.3 104 LYS B O 1
ATOM 1686 N N . VAL B 1 105 ? -17.531 4.277 -5.699 1 32.41 105 VAL B N 1
ATOM 1687 C CA . VAL B 1 105 ? -17.625 4.586 -4.277 1 32.41 105 VAL B CA 1
ATOM 1688 C C . VAL B 1 105 ? -19.078 4.812 -3.889 1 32.41 105 VAL B C 1
ATOM 1690 O O . VAL B 1 105 ? -19.688 5.816 -4.277 1 32.41 105 VAL B O 1
ATOM 1693 N N . GLU B 1 106 ? -20.062 3.982 -4.07 1 24.39 106 GLU B N 1
ATOM 1694 C CA . GLU B 1 106 ? -21.438 4.227 -3.617 1 24.39 106 GLU B CA 1
ATOM 1695 C C . GLU B 1 106 ? -21.453 4.961 -2.279 1 24.39 106 GLU B C 1
ATOM 1697 O O . GLU B 1 106 ? -20.828 4.516 -1.313 1 24.39 106 GLU B O 1
ATOM 1702 N N . GLU B 1 107 ? -21.5 6.207 -2.143 1 25.14 107 GLU B N 1
ATOM 1703 C CA . GLU B 1 107 ? -22.312 7.051 -1.28 1 25.14 107 GLU B CA 1
ATOM 1704 C C . GLU B 1 107 ? -23.516 6.285 -0.741 1 25.14 107 GLU B C 1
ATOM 1706 O O . GLU B 1 107 ? -24.422 6.871 -0.13 1 25.14 107 GLU B O 1
ATOM 1711 N N . LEU B 1 108 ? -23.594 4.953 -0.315 1 20.11 108 LEU B N 1
ATOM 1712 C CA . LEU B 1 108 ? -24.828 4.879 0.464 1 20.11 108 LEU B CA 1
ATOM 1713 C C . LEU B 1 108 ? -24.734 5.754 1.708 1 20.11 108 LEU B C 1
ATOM 1715 O O . LEU B 1 108 ? -23.703 5.781 2.381 1 20.11 108 LEU B O 1
#

Nearest PDB structures (foldseek):
  8sjb-assembly1_C  TM=7.621E-01  e=4.582E-04  Homo sapiens
  1xk4-assembly1_C  TM=8.537E-01  e=1.917E-03  Homo sapiens
  4ggf-assembly1_L  TM=7.383E-01  e=4.852E-04  Homo sapiens
  1irj-assembly1_A  TM=8.018E-01  e=5.076E-03  Homo sapiens
  3khe-assembly1_A  TM=5.018E-01  e=1.982E-01  Toxoplasma gondii

Secondary structure (DSSP, 8-state):
--HHHHHHHHHHHHHHHHHB-SSSS-BEEEHHHHHHHHHHH---HHHHHHHTTT-HHHHHHHH-TT-SSEEEHHHHHHHHHHHHHHHHHHHHS---------------/--HHHHHHHHHHHHHHHHHB-SSSS-BEEEHHHHHHHHHHH---HHHHHHHTTT-HHHHHHHH-TT-SSEEEHHHHHHHHHHHHHHHHHHHHS---------------

InterPro domains:
  IPR002048 EF-hand domain [PF00036] (55-80)
  IPR002048 EF-hand domain [PS50222] (51-86)
  IPR002048 EF-hand domain [SM00054] (55-83)
  IPR011992 EF-hand domain pair [SSF47473] (3-92)
  IPR013787 S100/CaBP-9k-type, calcium binding, subdomain [PF01023] (8-42)
  IPR013787 S100/CaBP-9k-type, calcium binding, subdomain [SM01394] (4-48)
  IPR018247 EF-Hand 1, calcium-binding site [PS00018] (64-76)
  IPR034325 S-100 [cd00213] (4-89)

Sequence (216 aa):
MARLDQVITNIVDIFLEYADDGEGKKHKLNKDELKIMLEKEIQSPELKGKINADDIEEAMEALDKNHDGEVNLREFCRCVCDLAKCYYHKKTGKGGKKGKGKEKVEELMARLDQVITNIVDIFLEYADDGEGKKHKLNKDELKIMLEKEIQSPELKGKINADDIEEAMEALDKNHDGEVNLREFCRCVCDLAKCYYHKKTGKGGKKGKGKEKVEEL